Protein AF-A0A078ACM5-F1 (afdb_monomer)

Mean predicted aligned error: 8.74 Å

Organism: Stylonychia lemnae (NCBI:txid5949)

Sequence (316 aa):
MARQMLTQKYQEEIKERKQIRQKQEEGLGKVKYLTNSHFQNIIAESNKYLKIEKQTKLKLKLDKLTVLKVVNSLIDFNRKLLKSQGIEENVDDYIFLNIKMNISSDYDQETPIQLKVPFPLFELEDNKTEVLLIVKEKPEIYIQMCEELNFLAIKEIKTVIQVKKDCQNGKGNVVKKYLNQFDMILIDDRLSSASVEKDLGGQGNLIKKRNFPIPVKINGLNTLEFKKVIQEASETVGLLLTGGNDFIVKCAKSESMTKKEIVKNVMQAALRAICLIIYSQKKIKNNGIKQIQLQTTKSMPLPIQDNDDLKQQTDE

InterPro domains:
  IPR023674 Ribosomal protein uL1-like [SSF56808] (84-304)

Secondary structure (DSSP, 8-state):
-HHHHHHHHHHHHHHHHHHHHHHHHSTTTT-S-B-HHHIIIIIIT-HHHHHHHHHHHHH----HHHHHHHHHHHHHHHHHHHHHTT--S----EEEEEEEEEEEE---S-EEEEEE-SS-S--SSSS-S-EEEEESS-HHHHHHHHHHTT-TTEEEEEEHHHHHHHHHSSSS-HHHHHHHH-SEEEEETTS-HHHHHHHTTSTTSS-BTTB-PEEE--TT--HHHHHHHHHHHHTEEEEEE-SEEEEEEEEEESSSS-HHHHHHHHHHHHHHHHHHHHHT-SS-----EEEEEEE-SSSPPEEEEE-GGGGSSS--

Structure (mmCIF, N/CA/C/O backbone):
data_AF-A0A078ACM5-F1
#
_entry.id   AF-A0A078ACM5-F1
#
loop_
_atom_site.group_PDB
_atom_site.id
_atom_site.type_symbol
_atom_site.label_atom_id
_atom_site.label_alt_id
_atom_site.label_comp_id
_atom_site.label_asym_id
_atom_site.label_entity_id
_atom_site.label_seq_id
_atom_site.pdbx_PDB_ins_code
_atom_site.Cartn_x
_atom_site.Cartn_y
_atom_site.Cartn_z
_atom_site.occupancy
_atom_site.B_iso_or_equiv
_atom_site.auth_seq_id
_atom_site.auth_comp_id
_atom_site.auth_asym_id
_atom_site.auth_atom_id
_atom_site.pdbx_PDB_model_num
ATOM 1 N N . MET A 1 1 ? -5.924 -41.292 -35.223 1.00 58.38 1 MET A N 1
ATOM 2 C CA . MET A 1 1 ? -5.594 -39.864 -35.005 1.00 58.38 1 MET A CA 1
ATOM 3 C C . MET A 1 1 ? -6.369 -39.221 -33.850 1.00 58.38 1 MET A C 1
ATOM 5 O O . MET A 1 1 ? -5.719 -38.797 -32.906 1.00 58.38 1 MET A O 1
ATOM 9 N N . ALA A 1 2 ? -7.710 -39.211 -33.822 1.00 55.34 2 ALA A N 1
ATOM 10 C CA . ALA A 1 2 ? -8.480 -38.535 -32.755 1.00 55.34 2 ALA A CA 1
ATOM 11 C C . ALA A 1 2 ? -8.169 -39.002 -31.306 1.00 55.34 2 ALA A C 1
ATOM 13 O O . ALA A 1 2 ? -8.039 -38.176 -30.406 1.00 55.34 2 ALA A O 1
ATOM 14 N N . ARG A 1 3 ? -7.965 -40.311 -31.071 1.00 55.84 3 ARG A N 1
ATOM 15 C CA . ARG A 1 3 ? -7.568 -40.847 -29.745 1.00 55.84 3 ARG A CA 1
ATOM 16 C C . ARG A 1 3 ? -6.174 -40.390 -29.284 1.00 55.84 3 ARG A C 1
ATOM 18 O O . ARG A 1 3 ? -5.977 -40.160 -28.095 1.00 55.84 3 ARG A O 1
ATOM 25 N N . GLN A 1 4 ? -5.219 -40.230 -30.201 1.00 59.38 4 GLN A N 1
ATOM 26 C CA . GLN A 1 4 ? -3.871 -39.743 -29.871 1.00 59.38 4 GLN A CA 1
ATOM 27 C C . GLN A 1 4 ? -3.888 -38.254 -29.490 1.00 59.38 4 GLN A C 1
ATOM 29 O O . GLN A 1 4 ? -3.247 -37.883 -28.511 1.00 59.38 4 GLN A O 1
ATOM 34 N N . MET A 1 5 ? -4.698 -37.434 -30.170 1.00 60.34 5 MET A N 1
ATOM 35 C CA . MET A 1 5 ? -4.872 -36.010 -29.834 1.00 60.34 5 MET A CA 1
ATOM 36 C C . MET A 1 5 ? -5.554 -35.801 -28.470 1.00 60.34 5 MET A C 1
ATOM 38 O O . MET A 1 5 ? -5.131 -34.949 -27.693 1.00 60.34 5 MET A O 1
ATOM 42 N N . LEU A 1 6 ? -6.562 -36.616 -28.131 1.00 62.09 6 LEU A N 1
ATOM 43 C CA . LEU A 1 6 ? -7.212 -36.596 -26.808 1.00 62.09 6 LEU A CA 1
ATOM 44 C C . LEU A 1 6 ? -6.240 -36.950 -25.672 1.00 62.09 6 LEU A C 1
ATOM 46 O O . LEU A 1 6 ? -6.287 -36.351 -24.601 1.00 62.09 6 LEU A O 1
ATOM 50 N N . THR A 1 7 ? -5.329 -37.891 -25.927 1.00 76.00 7 THR A N 1
ATOM 51 C CA . THR A 1 7 ? -4.326 -38.325 -24.946 1.00 76.00 7 THR A CA 1
ATOM 52 C C . THR A 1 7 ? -3.253 -37.252 -24.728 1.00 76.00 7 THR A C 1
ATOM 54 O O . THR A 1 7 ? -2.852 -37.022 -23.591 1.00 76.00 7 THR A O 1
ATOM 57 N N . GLN A 1 8 ? -2.830 -36.545 -25.784 1.00 74.25 8 GLN A N 1
ATOM 58 C CA . GLN A 1 8 ? -1.880 -35.427 -25.682 1.00 74.25 8 GLN A CA 1
ATOM 59 C C . GLN A 1 8 ? -2.467 -34.238 -24.915 1.00 74.25 8 GLN A C 1
ATOM 61 O O . GLN A 1 8 ? -1.852 -33.782 -23.954 1.00 74.25 8 GLN A O 1
ATOM 66 N N . LYS A 1 9 ? -3.690 -33.810 -25.255 1.00 77.00 9 LYS A N 1
ATOM 67 C CA . LYS A 1 9 ? -4.372 -32.709 -24.557 1.00 77.00 9 LYS A CA 1
ATOM 68 C C . LYS A 1 9 ? -4.551 -33.001 -23.062 1.00 77.00 9 LYS A C 1
ATOM 70 O O . LYS A 1 9 ? -4.317 -32.138 -22.224 1.00 77.00 9 LYS A O 1
ATOM 75 N N . TYR A 1 10 ? -4.898 -34.240 -22.715 1.00 77.94 10 TYR A N 1
ATOM 76 C CA . TYR A 1 10 ? -5.036 -34.665 -21.321 1.00 77.94 10 TYR A CA 1
ATOM 77 C C . TYR A 1 10 ? -3.692 -34.693 -20.568 1.00 77.94 10 TYR A C 1
ATOM 79 O O . TYR A 1 10 ? -3.614 -34.321 -19.398 1.00 77.94 10 TYR A O 1
ATOM 87 N N . GLN A 1 11 ? -2.606 -35.101 -21.232 1.00 77.56 11 GLN A N 1
ATOM 88 C CA . GLN A 1 11 ? -1.260 -35.073 -20.650 1.00 77.56 11 GLN A CA 1
ATOM 89 C C . GLN A 1 11 ? -0.740 -33.646 -20.435 1.00 77.56 11 GLN A C 1
ATOM 91 O O . GLN A 1 11 ? -0.086 -33.390 -19.420 1.00 77.56 11 GLN A O 1
ATOM 96 N N . GLU A 1 12 ? -1.033 -32.726 -21.355 1.00 82.88 12 GLU A N 1
ATOM 97 C CA . GLU A 1 12 ? -0.741 -31.296 -21.206 1.00 82.88 12 GLU A CA 1
ATOM 98 C C . GLU A 1 12 ? -1.512 -30.701 -20.027 1.00 82.88 12 GLU A C 1
ATOM 100 O O . GLU A 1 12 ? -0.900 -30.091 -19.154 1.00 82.88 12 GLU A O 1
ATOM 105 N N . GLU A 1 13 ? -2.807 -30.997 -19.910 1.00 82.00 13 GLU A N 1
ATOM 106 C CA . GLU A 1 13 ? -3.647 -30.538 -18.800 1.00 82.00 13 GLU A CA 1
ATOM 107 C C . GLU A 1 13 ? -3.157 -31.074 -17.438 1.00 82.00 13 GLU A C 1
ATOM 109 O O . GLU A 1 13 ? -3.133 -30.355 -16.437 1.00 82.00 13 GLU A O 1
ATOM 114 N N . ILE A 1 14 ? -2.689 -32.328 -17.375 1.00 80.62 14 ILE A N 1
ATOM 115 C CA . ILE A 1 14 ? -2.075 -32.890 -16.160 1.00 80.62 14 ILE A CA 1
ATOM 116 C C . ILE A 1 14 ? -0.751 -32.193 -15.829 1.00 80.62 14 ILE A C 1
ATOM 118 O O . ILE A 1 14 ? -0.488 -31.921 -14.653 1.00 80.62 14 ILE A O 1
ATOM 122 N N . LYS A 1 15 ? 0.103 -31.926 -16.825 1.00 81.31 15 LYS A N 1
ATOM 123 C CA . LYS A 1 15 ? 1.371 -31.209 -16.614 1.00 81.31 15 LYS A CA 1
ATOM 124 C C . LYS A 1 15 ? 1.119 -29.788 -16.125 1.00 81.31 15 LYS A C 1
ATOM 126 O O . LYS A 1 15 ? 1.753 -29.375 -15.157 1.00 81.31 15 LYS A O 1
ATOM 131 N N . GLU A 1 16 ? 0.170 -29.087 -16.731 1.00 77.25 16 GLU A N 1
ATOM 132 C CA . GLU A 1 16 ? -0.234 -27.740 -16.341 1.00 77.25 16 GLU A CA 1
ATOM 133 C C . GLU A 1 16 ? -0.773 -27.727 -14.904 1.00 77.25 16 GLU A C 1
ATOM 135 O O . GLU A 1 16 ? -0.283 -26.973 -14.066 1.00 77.25 16 GLU A O 1
ATOM 140 N N . ARG A 1 17 ? -1.665 -28.662 -14.547 1.00 74.38 17 ARG A N 1
ATOM 141 C CA . ARG A 1 17 ? -2.162 -28.819 -13.167 1.00 74.38 17 ARG A CA 1
ATOM 142 C C . ARG A 1 17 ? -1.059 -29.138 -12.162 1.00 74.38 17 ARG A C 1
ATOM 144 O O . ARG A 1 17 ? -1.098 -28.634 -11.040 1.00 74.38 17 ARG A O 1
ATOM 151 N N . LYS A 1 18 ? -0.078 -29.969 -12.531 1.00 73.31 18 LYS A N 1
ATOM 152 C CA . LYS A 1 18 ? 1.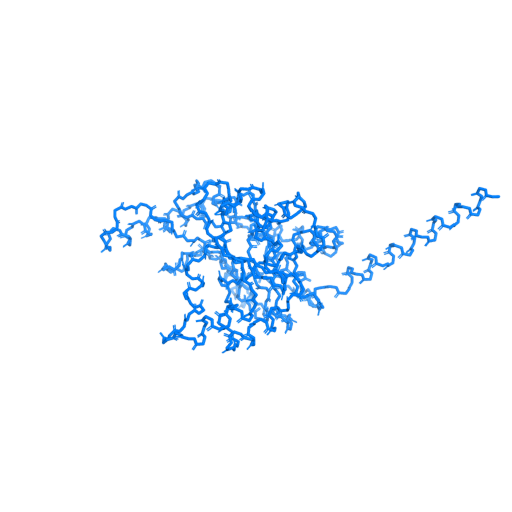082 -30.271 -11.676 1.00 73.31 18 LYS A CA 1
ATOM 153 C C . LYS A 1 18 ? 1.976 -29.048 -11.492 1.00 73.31 18 LYS A C 1
ATOM 155 O O . LYS A 1 18 ? 2.391 -28.794 -10.369 1.00 73.31 18 LYS A O 1
ATOM 160 N N . GLN A 1 19 ? 2.220 -28.267 -12.544 1.00 70.94 19 GLN A N 1
ATOM 161 C CA . GLN A 1 19 ? 2.976 -27.016 -12.449 1.00 70.94 19 GLN A CA 1
ATOM 162 C C . GLN A 1 19 ? 2.240 -25.964 -11.613 1.00 70.94 19 GLN A C 1
ATOM 164 O O . GLN A 1 19 ? 2.872 -25.290 -10.806 1.00 70.94 19 GLN A O 1
ATOM 169 N N . ILE A 1 20 ? 0.917 -25.844 -11.756 1.00 67.00 20 ILE A N 1
ATOM 170 C CA . ILE A 1 20 ? 0.089 -24.954 -10.932 1.00 67.00 20 ILE A CA 1
ATOM 171 C C . ILE A 1 20 ? 0.142 -25.392 -9.467 1.00 67.00 20 ILE A C 1
ATOM 173 O O . ILE A 1 20 ? 0.416 -24.561 -8.608 1.00 67.00 20 ILE A O 1
ATOM 177 N N . ARG A 1 21 ? -0.031 -26.689 -9.169 1.00 64.00 21 ARG A N 1
ATOM 178 C CA . ARG A 1 21 ? 0.110 -27.215 -7.800 1.00 64.00 21 ARG A CA 1
ATOM 179 C C . ARG A 1 21 ? 1.495 -26.962 -7.226 1.00 64.00 21 ARG A C 1
ATOM 181 O O . ARG A 1 21 ? 1.590 -26.486 -6.107 1.00 64.00 21 ARG A O 1
ATOM 188 N N . GLN A 1 22 ? 2.550 -27.213 -7.995 1.00 62.28 22 GLN A N 1
ATOM 189 C CA . GLN A 1 22 ? 3.919 -26.976 -7.549 1.00 62.28 22 GLN A CA 1
ATOM 190 C C . GLN A 1 22 ? 4.162 -25.486 -7.265 1.00 62.28 22 GLN A C 1
ATOM 192 O O . GLN A 1 22 ? 4.702 -25.153 -6.219 1.00 62.28 22 GLN A O 1
ATOM 197 N N . LYS A 1 23 ? 3.678 -24.577 -8.123 1.00 64.12 23 LYS A N 1
ATOM 198 C CA . LYS A 1 23 ? 3.729 -23.122 -7.885 1.00 64.12 23 LYS A CA 1
ATOM 199 C C . LYS A 1 23 ? 2.894 -22.686 -6.674 1.00 64.12 23 LYS A C 1
ATOM 201 O O . LYS A 1 23 ? 3.294 -21.780 -5.952 1.00 64.12 23 LYS A O 1
ATOM 206 N N . GLN A 1 24 ? 1.748 -23.325 -6.436 1.00 62.03 24 GLN A N 1
ATOM 207 C CA . GLN A 1 24 ? 0.905 -23.088 -5.257 1.00 62.03 24 GLN A CA 1
ATOM 208 C C . GLN A 1 24 ? 1.564 -23.606 -3.965 1.00 62.03 24 GLN A C 1
ATOM 210 O O . GLN A 1 24 ? 1.430 -22.979 -2.914 1.00 62.03 24 GLN A O 1
ATOM 215 N N . GLU A 1 25 ? 2.286 -24.726 -4.040 1.00 56.12 25 GLU A N 1
ATOM 216 C CA . GLU A 1 25 ? 2.981 -25.378 -2.922 1.00 56.12 25 GLU A CA 1
ATOM 217 C C . GLU A 1 25 ? 4.327 -24.721 -2.583 1.00 56.12 25 GLU A C 1
ATOM 219 O O . GLU A 1 25 ? 4.696 -24.685 -1.410 1.00 56.12 25 GLU A O 1
ATOM 224 N N . GLU A 1 26 ? 5.025 -24.126 -3.559 1.00 57.75 26 GLU A N 1
ATOM 225 C CA . GLU A 1 26 ? 6.244 -23.331 -3.322 1.00 57.75 26 GLU A CA 1
ATOM 226 C C . GLU A 1 26 ? 5.986 -22.071 -2.469 1.00 57.75 26 GLU A C 1
ATOM 228 O O . GLU A 1 26 ? 6.923 -21.491 -1.911 1.00 57.75 26 GLU A O 1
ATOM 233 N N . GLY A 1 27 ? 4.717 -21.689 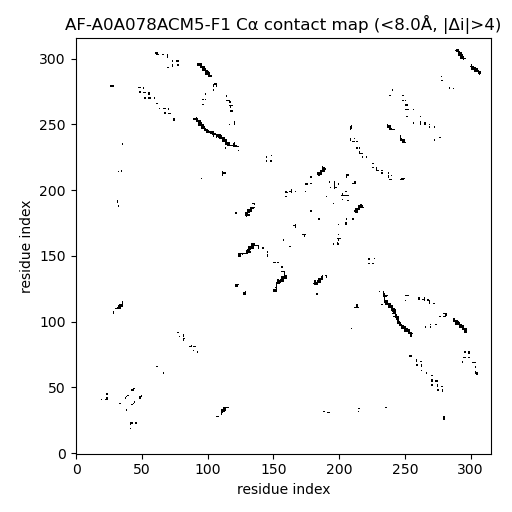-2.285 1.00 59.62 27 GLY A N 1
ATOM 234 C CA . GLY A 1 27 ? 4.306 -20.606 -1.399 1.00 59.62 27 GLY A CA 1
ATOM 235 C C . GLY A 1 27 ? 4.932 -19.256 -1.766 1.00 59.62 27 GLY A C 1
ATOM 236 O O . GLY A 1 27 ? 5.427 -19.038 -2.866 1.00 59.62 27 GLY A O 1
ATOM 237 N N . LEU A 1 28 ? 4.917 -18.317 -0.819 1.00 66.44 28 LEU A N 1
ATOM 238 C CA . LEU A 1 28 ? 5.574 -17.014 -0.986 1.00 66.44 28 LEU A CA 1
ATOM 239 C C . LEU A 1 28 ? 7.103 -17.082 -0.816 1.00 66.44 28 LEU A C 1
ATOM 241 O O . LEU A 1 28 ? 7.786 -16.113 -1.115 1.00 66.44 28 LEU A O 1
ATOM 245 N N . GLY A 1 29 ? 7.668 -18.216 -0.386 1.00 62.44 29 GLY A N 1
ATOM 246 C CA . GLY A 1 29 ? 9.040 -18.305 0.139 1.00 62.44 29 GLY A CA 1
ATOM 247 C C . GLY A 1 29 ? 10.183 -17.981 -0.834 1.00 62.44 29 GLY A C 1
ATOM 248 O O . GLY A 1 29 ? 11.328 -17.889 -0.400 1.00 62.44 29 GLY A O 1
ATOM 249 N N . LYS A 1 30 ? 9.905 -17.812 -2.133 1.00 66.81 30 LYS A N 1
ATOM 250 C CA . LYS A 1 30 ? 10.884 -17.385 -3.156 1.00 66.81 30 LYS A CA 1
ATOM 251 C C . LYS A 1 30 ? 10.440 -16.146 -3.942 1.00 66.81 30 LYS A C 1
ATOM 253 O O . LYS A 1 30 ? 11.087 -15.762 -4.918 1.00 66.81 30 LYS A O 1
ATOM 258 N N . VAL A 1 31 ? 9.314 -15.547 -3.569 1.00 73.25 31 VAL A N 1
ATOM 259 C CA . VAL A 1 31 ? 8.698 -14.460 -4.325 1.00 73.25 31 VAL A CA 1
ATOM 260 C C . VAL A 1 31 ? 9.338 -13.136 -3.903 1.00 73.25 31 VAL A C 1
ATOM 262 O O . VAL A 1 31 ? 9.185 -12.695 -2.770 1.00 73.25 31 VAL A O 1
ATOM 265 N N . LYS A 1 32 ? 10.047 -12.479 -4.832 1.00 75.06 32 LYS A N 1
ATOM 266 C CA . LYS A 1 32 ? 10.665 -11.160 -4.587 1.00 75.06 32 LYS A CA 1
ATOM 267 C C . LYS A 1 32 ? 9.621 -10.073 -4.310 1.00 75.06 32 LYS A C 1
ATOM 269 O O . LYS A 1 32 ? 9.867 -9.169 -3.522 1.00 75.06 32 LYS A O 1
ATOM 274 N N . TYR A 1 33 ? 8.468 -10.173 -4.966 1.00 79.31 33 TYR A N 1
ATOM 275 C CA . TYR A 1 33 ? 7.318 -9.287 -4.821 1.00 79.31 33 TYR A CA 1
ATOM 276 C C . TYR A 1 33 ? 6.044 -9.988 -5.284 1.00 79.31 33 TYR A C 1
ATOM 278 O O . TYR A 1 33 ? 6.071 -10.800 -6.212 1.00 79.31 33 TYR A O 1
ATOM 286 N N . LEU A 1 34 ? 4.911 -9.622 -4.689 1.00 82.88 34 LEU A N 1
ATOM 287 C CA . LEU A 1 34 ? 3.604 -10.117 -5.107 1.00 82.88 34 LEU A CA 1
ATOM 288 C C . LEU A 1 34 ? 2.775 -8.975 -5.704 1.00 82.88 34 LEU A C 1
ATOM 290 O O . LEU A 1 34 ? 2.217 -8.156 -4.973 1.00 82.88 34 LEU A O 1
ATOM 294 N N . THR A 1 35 ? 2.683 -8.929 -7.034 1.00 83.56 35 THR A N 1
ATOM 295 C CA . THR A 1 35 ? 1.748 -8.031 -7.726 1.00 83.56 35 THR A CA 1
ATOM 296 C C . THR A 1 35 ? 0.312 -8.529 -7.568 1.00 83.56 35 THR A C 1
ATOM 298 O O . THR A 1 35 ? 0.077 -9.717 -7.320 1.00 83.56 35 THR A O 1
ATOM 301 N N . ASN A 1 36 ? -0.674 -7.650 -7.767 1.00 82.56 36 ASN A N 1
ATOM 302 C CA . ASN A 1 36 ? -2.078 -8.061 -7.725 1.00 82.56 36 ASN A CA 1
ATOM 303 C C . ASN A 1 36 ? -2.389 -9.131 -8.792 1.00 82.56 36 ASN A C 1
ATOM 305 O O . ASN A 1 36 ? -3.074 -10.105 -8.496 1.00 82.56 36 ASN A O 1
ATOM 309 N N . SER A 1 37 ? -1.833 -9.011 -10.001 1.00 80.00 37 SER A N 1
ATOM 310 C CA . SER A 1 37 ? -1.991 -10.018 -11.061 1.00 80.00 37 SER A CA 1
ATOM 311 C C . SER A 1 37 ? -1.408 -11.382 -10.673 1.00 80.00 37 SER A C 1
ATOM 313 O O . SER A 1 37 ? -2.058 -12.409 -10.860 1.00 80.00 37 SER A O 1
ATOM 315 N N . HIS A 1 38 ? -0.222 -11.409 -10.057 1.00 81.44 38 HIS A N 1
ATOM 316 C CA . HIS A 1 38 ? 0.382 -12.635 -9.534 1.00 81.44 38 HIS A CA 1
ATOM 317 C C . HIS A 1 38 ? -0.499 -13.248 -8.432 1.00 81.44 38 HIS A C 1
ATOM 319 O O . HIS A 1 38 ? -0.789 -14.444 -8.464 1.00 81.44 38 HIS A O 1
ATOM 325 N N . PHE A 1 39 ? -0.992 -12.430 -7.497 1.00 84.62 39 PHE A N 1
ATOM 326 C CA . PHE A 1 39 ? -1.904 -12.887 -6.452 1.00 84.62 39 PHE A CA 1
ATOM 327 C C . PHE A 1 39 ? -3.152 -13.574 -7.027 1.00 84.62 39 PHE A C 1
ATOM 329 O O . PHE A 1 39 ? -3.459 -14.689 -6.602 1.00 84.62 39 PHE A O 1
ATOM 336 N N . GLN A 1 40 ? -3.835 -12.957 -7.999 1.00 83.69 40 GLN A N 1
ATOM 337 C CA . GLN A 1 40 ? -5.038 -13.541 -8.608 1.00 83.69 40 GLN A CA 1
ATOM 338 C C . GLN A 1 40 ? -4.738 -14.889 -9.275 1.00 83.69 40 GLN A C 1
ATOM 340 O O . GLN A 1 40 ? -5.442 -15.863 -9.034 1.00 83.69 40 GLN A O 1
ATOM 345 N N . ASN A 1 41 ? -3.650 -14.966 -10.043 1.00 80.81 41 ASN A N 1
ATOM 346 C CA . ASN A 1 41 ? -3.347 -16.142 -10.858 1.00 80.81 41 ASN A CA 1
ATOM 347 C C . ASN A 1 41 ? -2.828 -17.344 -10.057 1.00 80.81 41 ASN A C 1
ATOM 349 O O . ASN A 1 41 ? -2.935 -18.477 -10.518 1.00 80.81 41 ASN A O 1
ATOM 353 N N . ILE A 1 42 ? -2.189 -17.116 -8.904 1.00 79.56 42 ILE A N 1
ATOM 354 C CA . ILE A 1 42 ? -1.470 -18.183 -8.184 1.00 79.56 42 ILE A CA 1
ATOM 355 C C . ILE A 1 42 ? -2.040 -18.423 -6.786 1.00 79.56 42 ILE A C 1
ATOM 357 O O . ILE A 1 42 ? -2.137 -19.573 -6.358 1.00 79.56 42 ILE A O 1
ATOM 361 N N . ILE A 1 43 ? -2.430 -17.371 -6.065 1.00 84.38 43 ILE A N 1
ATOM 362 C CA . ILE A 1 43 ? -2.782 -17.478 -4.643 1.00 84.38 43 ILE A CA 1
ATOM 363 C C . ILE A 1 43 ? -4.294 -17.503 -4.435 1.00 84.38 43 ILE A C 1
ATOM 365 O O . ILE A 1 43 ? -4.766 -18.339 -3.661 1.00 84.38 43 ILE A O 1
ATOM 369 N N . ALA A 1 44 ? -5.043 -16.624 -5.108 1.00 83.50 44 ALA A N 1
ATOM 370 C CA . ALA A 1 44 ? -6.468 -16.405 -4.852 1.00 83.50 44 ALA A CA 1
ATOM 371 C C . ALA A 1 44 ? -7.311 -17.683 -4.999 1.00 83.50 44 ALA A C 1
ATOM 373 O O . ALA A 1 44 ? -8.194 -17.936 -4.182 1.00 83.50 44 ALA A O 1
ATOM 374 N N . GLU A 1 45 ? -6.986 -18.523 -5.982 1.00 84.31 45 GLU A N 1
ATOM 375 C CA . GLU A 1 45 ? -7.689 -19.786 -6.250 1.00 84.31 45 GLU A CA 1
ATOM 376 C C . GLU A 1 45 ? -7.128 -20.986 -5.470 1.00 84.31 45 GLU A C 1
ATOM 378 O O . GLU A 1 45 ? -7.647 -22.100 -5.554 1.00 84.31 45 GLU A O 1
ATOM 383 N N . SER A 1 46 ? -6.058 -20.799 -4.693 1.00 85.12 46 SER A N 1
ATOM 384 C CA . SER A 1 46 ? -5.458 -21.906 -3.953 1.00 85.12 46 SER A CA 1
ATOM 385 C C . SER A 1 46 ? -6.381 -22.379 -2.821 1.00 85.12 46 SER A C 1
ATOM 387 O O . SER A 1 46 ? -6.902 -21.594 -2.024 1.00 85.12 46 SER A O 1
ATOM 389 N N . ASN A 1 47 ? -6.515 -23.700 -2.667 1.00 85.62 47 ASN A N 1
ATOM 390 C CA . ASN A 1 47 ? -7.305 -24.295 -1.581 1.00 85.62 47 ASN A CA 1
ATOM 391 C C . ASN A 1 47 ? -6.850 -23.826 -0.189 1.00 85.62 47 ASN A C 1
ATOM 393 O O . ASN A 1 47 ? -7.670 -23.702 0.723 1.00 85.62 47 ASN A O 1
ATOM 397 N N . LYS A 1 48 ? -5.543 -23.579 -0.011 1.00 85.69 48 LYS A N 1
ATOM 398 C CA . LYS A 1 48 ? -4.984 -23.045 1.238 1.00 85.69 48 LYS A CA 1
ATOM 399 C C . LYS A 1 48 ? -5.525 -21.637 1.500 1.00 85.69 48 LYS A C 1
ATOM 401 O O . LYS A 1 48 ? -6.041 -21.396 2.590 1.00 85.69 48 LYS A O 1
ATOM 406 N N . TYR A 1 49 ? -5.453 -20.739 0.515 1.00 88.62 49 TYR A N 1
ATOM 407 C CA . TYR A 1 49 ? -5.931 -19.365 0.664 1.00 88.62 49 TYR A CA 1
ATOM 408 C C . TYR A 1 49 ? -7.441 -19.303 0.894 1.00 88.62 49 TYR A C 1
ATOM 410 O O . TYR A 1 49 ? -7.871 -18.646 1.833 1.00 88.62 49 TYR A O 1
ATOM 418 N N . LEU A 1 50 ? -8.242 -20.056 0.134 1.00 89.81 50 LEU A N 1
ATOM 419 C CA . LEU A 1 50 ? -9.702 -20.082 0.296 1.00 89.81 50 LEU A CA 1
ATOM 420 C C . LEU A 1 50 ? -10.133 -20.562 1.692 1.00 89.81 50 LEU A C 1
ATOM 422 O O . LEU A 1 50 ? -11.055 -20.007 2.296 1.00 89.81 50 LEU A O 1
ATOM 426 N N . LYS A 1 51 ? -9.445 -21.571 2.249 1.00 89.38 51 LYS A N 1
ATOM 427 C CA . LYS A 1 51 ? -9.676 -22.026 3.631 1.00 89.38 51 LYS A CA 1
ATOM 428 C C . LYS A 1 51 ? -9.342 -20.935 4.644 1.00 89.38 51 LYS A C 1
ATOM 430 O O . LYS A 1 51 ? -10.137 -20.702 5.554 1.00 89.38 51 LYS A O 1
ATOM 435 N N . ILE A 1 52 ? -8.197 -20.270 4.475 1.00 89.81 52 ILE A N 1
ATOM 436 C CA . ILE A 1 52 ? -7.779 -19.153 5.329 1.00 89.81 52 ILE A CA 1
ATOM 437 C C . ILE A 1 52 ? -8.797 -18.022 5.236 1.00 89.81 52 ILE A C 1
ATOM 439 O O . ILE A 1 52 ? -9.283 -17.570 6.261 1.00 89.81 52 ILE A O 1
ATOM 443 N N . GLU A 1 53 ? -9.189 -17.608 4.034 1.00 90.88 53 GLU A N 1
ATOM 444 C CA . GLU A 1 53 ? -10.136 -16.516 3.827 1.00 90.88 53 GLU A CA 1
ATOM 445 C C . GLU A 1 53 ? -11.483 -16.797 4.497 1.00 90.88 53 GLU A C 1
ATOM 447 O O . GLU A 1 53 ? -12.008 -15.942 5.212 1.00 90.88 53 GLU A O 1
ATOM 452 N N . LYS A 1 54 ? -12.017 -18.014 4.339 1.00 90.50 54 LYS A N 1
ATOM 453 C CA . LYS A 1 54 ? -13.253 -18.431 5.010 1.00 90.50 54 LYS A CA 1
ATOM 454 C C . LYS A 1 54 ? -13.119 -18.364 6.534 1.00 90.50 54 LYS A C 1
ATOM 456 O O . LYS A 1 54 ? -14.010 -17.843 7.198 1.00 90.50 54 LYS A O 1
ATOM 461 N N . GLN A 1 55 ? -12.019 -18.866 7.095 1.00 88.31 55 GLN A N 1
ATOM 462 C CA . GLN A 1 55 ? -11.783 -18.832 8.543 1.00 88.31 55 GLN A CA 1
ATOM 463 C C . GLN A 1 55 ? -11.576 -17.406 9.064 1.00 88.31 55 GLN A C 1
ATOM 465 O O . GL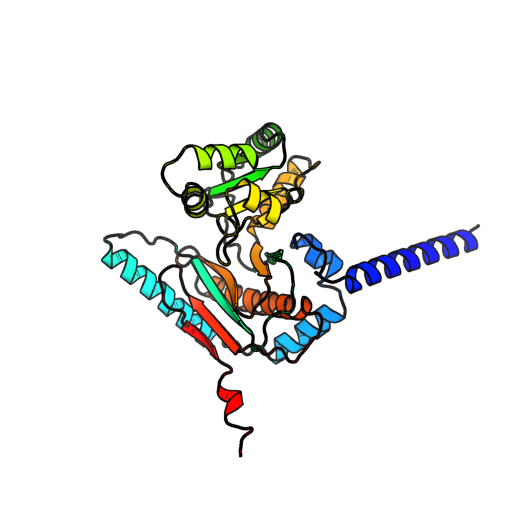N A 1 55 ? -12.125 -17.051 10.106 1.00 88.31 55 GLN A O 1
ATOM 470 N N . THR A 1 56 ? -10.832 -16.575 8.334 1.00 89.56 56 THR A N 1
ATOM 471 C CA . THR A 1 56 ? -10.596 -15.173 8.680 1.00 89.56 56 THR A CA 1
ATOM 472 C C . THR A 1 56 ? -11.902 -14.393 8.656 1.00 89.56 56 THR A C 1
ATOM 474 O O . THR A 1 56 ? -12.170 -13.688 9.617 1.00 89.56 56 THR A O 1
ATOM 477 N N . LYS A 1 57 ? -12.769 -14.570 7.649 1.00 89.25 57 LYS A N 1
ATOM 478 C CA . LYS A 1 57 ? -14.098 -13.925 7.609 1.00 89.25 57 LYS A CA 1
ATOM 479 C C . LYS A 1 57 ? -14.968 -14.265 8.823 1.00 89.25 57 LYS A C 1
ATOM 481 O O . LYS A 1 57 ? -15.738 -13.422 9.262 1.00 89.25 57 LYS A O 1
ATOM 486 N N . LEU A 1 58 ? -14.847 -15.478 9.367 1.00 86.00 58 LEU A N 1
ATOM 487 C CA . LEU A 1 58 ? -15.595 -15.901 10.557 1.00 86.00 58 LEU A CA 1
ATOM 488 C C . LEU A 1 58 ? -15.014 -15.330 11.862 1.00 86.00 58 LEU A C 1
ATOM 490 O O . LEU A 1 58 ? -15.762 -15.060 12.800 1.00 86.00 58 LEU A O 1
ATOM 494 N N . LYS A 1 59 ? -13.687 -15.169 11.940 1.00 84.94 59 LYS A N 1
ATOM 495 C CA . LYS A 1 59 ? -12.981 -14.713 13.152 1.00 84.94 59 LYS A CA 1
ATOM 496 C C . LYS A 1 59 ? -12.789 -13.195 13.219 1.00 84.94 59 LYS A C 1
ATOM 498 O O . LYS A 1 59 ? -12.720 -12.640 14.312 1.00 84.94 59 LYS A O 1
ATOM 503 N N . LEU A 1 60 ? -12.678 -12.526 12.074 1.00 87.38 60 LEU A N 1
ATOM 504 C CA . LEU A 1 60 ? -12.481 -11.084 11.965 1.00 87.38 60 LEU A CA 1
ATOM 505 C C . LEU A 1 60 ? -13.812 -10.369 12.209 1.00 87.38 60 LEU A C 1
ATOM 507 O O . LEU A 1 60 ? -14.635 -10.230 11.306 1.00 87.38 60 LEU A O 1
ATOM 511 N N . LYS A 1 61 ? -14.018 -9.913 13.444 1.00 83.56 61 LYS A N 1
ATOM 512 C CA . LYS A 1 61 ? -15.225 -9.201 13.874 1.00 83.56 61 LYS A CA 1
ATOM 513 C C . LYS A 1 61 ? -14.973 -7.696 13.914 1.00 83.56 61 LYS A C 1
ATOM 515 O O . LYS A 1 61 ? -14.961 -7.091 14.979 1.00 83.56 61 LYS A O 1
ATOM 520 N N . LEU A 1 62 ? -14.759 -7.095 12.747 1.00 90.00 62 LEU A N 1
ATOM 521 C CA . LEU A 1 62 ? -14.665 -5.640 12.644 1.00 90.00 62 LEU A CA 1
ATOM 522 C C . LEU A 1 62 ? -16.066 -5.027 12.565 1.00 90.00 62 LEU A C 1
ATOM 524 O O . LEU A 1 62 ? -16.794 -5.232 11.592 1.00 90.00 62 LEU A O 1
ATOM 528 N N . ASP A 1 63 ? -16.438 -4.260 13.587 1.00 93.62 63 ASP A N 1
ATOM 529 C CA . ASP A 1 63 ? -17.685 -3.502 13.590 1.00 93.62 63 ASP A CA 1
ATOM 530 C C . ASP A 1 63 ? -17.536 -2.201 12.783 1.00 93.62 63 ASP A C 1
ATOM 532 O O . ASP A 1 63 ? -16.692 -1.348 13.069 1.00 93.62 63 ASP A O 1
ATOM 536 N N . LYS A 1 64 ? -18.396 -2.025 11.773 1.00 95.81 64 LYS A N 1
ATOM 537 C CA . LYS A 1 64 ? -18.359 -0.860 10.876 1.00 95.81 64 LYS A CA 1
ATOM 538 C C . LYS A 1 64 ? -18.563 0.455 11.625 1.00 95.81 64 LYS A C 1
ATOM 540 O O . LYS A 1 64 ? -17.969 1.457 11.231 1.00 95.81 64 LYS A O 1
ATOM 545 N N . LEU A 1 65 ? -19.398 0.470 12.669 1.00 96.56 65 LEU A N 1
ATOM 546 C CA . LEU A 1 65 ? -19.662 1.683 13.447 1.00 96.56 65 LEU A CA 1
ATOM 547 C C . LEU A 1 65 ? -18.441 2.079 14.275 1.00 96.56 65 LEU A C 1
ATOM 549 O O . LEU A 1 65 ? -18.096 3.257 14.329 1.00 96.56 65 LEU A O 1
ATOM 553 N N . THR A 1 66 ? -17.753 1.105 14.861 1.00 96.56 66 THR A N 1
ATOM 554 C CA . THR A 1 66 ? -16.499 1.307 15.592 1.00 96.56 66 THR A CA 1
ATOM 555 C C . THR A 1 66 ? -15.404 1.834 14.669 1.00 96.56 66 THR A C 1
ATOM 557 O O . THR A 1 66 ? -14.789 2.854 14.976 1.00 96.56 66 THR A O 1
ATOM 560 N N . VAL A 1 67 ? -15.228 1.229 13.487 1.00 97.62 67 VAL A N 1
ATOM 561 C CA . VAL A 1 67 ? -14.278 1.734 12.480 1.00 97.62 67 VAL A CA 1
ATOM 562 C C . VAL A 1 67 ? -14.626 3.170 12.085 1.00 97.62 67 VAL A C 1
ATOM 564 O O . VAL A 1 67 ? -13.746 4.025 12.063 1.00 97.62 67 VAL A O 1
ATOM 567 N N . LEU A 1 68 ? -15.903 3.467 11.823 1.00 98.06 68 LEU A N 1
ATOM 568 C CA . LEU A 1 68 ? -16.350 4.814 11.465 1.00 98.06 68 LEU A CA 1
ATOM 569 C C . LEU A 1 68 ? -16.076 5.837 12.577 1.00 98.06 68 LEU A C 1
ATOM 571 O O . LEU A 1 68 ? -15.633 6.947 12.283 1.00 98.06 68 LEU A O 1
ATOM 575 N N . LYS A 1 69 ? -16.320 5.478 13.843 1.00 97.94 69 LYS A N 1
ATOM 576 C CA . LYS A 1 69 ? -16.017 6.332 15.002 1.00 97.94 69 LYS A CA 1
ATOM 577 C C . LYS A 1 69 ? -14.530 6.665 15.061 1.00 97.94 69 LYS A C 1
ATOM 579 O O . LYS A 1 69 ? -14.187 7.839 15.144 1.00 97.94 69 LYS A O 1
ATOM 584 N N . VAL A 1 70 ? -13.667 5.657 14.939 1.00 97.81 70 VAL A N 1
ATOM 585 C CA . VAL A 1 70 ? -12.213 5.860 14.945 1.00 97.81 70 VAL A CA 1
ATOM 586 C C . VAL A 1 70 ? -11.766 6.713 13.757 1.00 97.81 70 VAL A C 1
ATOM 588 O O . VAL A 1 70 ? -11.011 7.660 13.946 1.00 97.81 70 VAL A O 1
ATOM 591 N N . VAL A 1 71 ? -12.279 6.451 12.549 1.00 97.69 71 VAL A N 1
ATOM 592 C CA . VAL A 1 71 ? -11.994 7.270 11.357 1.00 97.69 71 VAL A CA 1
ATOM 593 C C . VAL A 1 71 ? -12.381 8.735 11.582 1.00 97.69 71 VAL A C 1
ATOM 595 O O . VAL A 1 71 ? -11.583 9.618 11.281 1.00 97.69 71 VAL A O 1
ATOM 598 N N . ASN A 1 72 ? -13.557 9.008 12.158 1.00 97.00 72 ASN A N 1
ATOM 599 C CA . ASN A 1 72 ? -13.965 10.374 12.497 1.00 97.00 72 ASN A CA 1
ATOM 600 C C . ASN A 1 72 ? -12.985 11.030 13.471 1.00 97.00 72 ASN A C 1
ATOM 602 O O . ASN A 1 72 ? -12.536 12.143 13.217 1.00 97.00 72 ASN A O 1
ATOM 606 N N . SER A 1 73 ? -12.608 10.330 14.543 1.00 97.12 73 SER A N 1
ATOM 607 C CA . SER A 1 73 ? -11.657 10.850 15.527 1.00 97.12 73 SER A CA 1
ATOM 608 C C . SER A 1 73 ? -10.292 11.170 14.915 1.00 97.12 73 SER A C 1
ATOM 610 O O . SER A 1 73 ? -9.696 12.183 15.273 1.00 97.12 73 SER A O 1
ATOM 612 N N . LEU A 1 74 ? -9.807 10.347 13.981 1.00 96.62 74 LEU A N 1
ATOM 613 C CA . LEU A 1 74 ? -8.543 10.589 13.280 1.00 96.62 74 LEU A CA 1
ATOM 614 C C . LEU A 1 74 ? -8.615 11.809 12.352 1.00 96.62 74 LEU A C 1
ATOM 616 O O . LEU A 1 74 ? -7.696 12.627 12.359 1.00 96.62 74 LEU A O 1
ATOM 620 N N . ILE A 1 75 ? -9.705 11.958 11.594 1.00 94.94 75 ILE A N 1
ATOM 621 C CA . ILE A 1 75 ? -9.928 13.124 10.724 1.00 94.94 75 ILE A CA 1
ATOM 622 C C . ILE A 1 75 ? -10.025 14.401 11.567 1.00 94.94 75 ILE A C 1
ATOM 624 O O . ILE A 1 75 ? -9.338 15.384 11.294 1.00 94.94 75 ILE A O 1
ATOM 628 N N . ASP A 1 76 ? -10.815 14.378 12.642 1.00 94.38 76 ASP A N 1
ATOM 629 C CA . ASP A 1 76 ? -10.977 15.526 13.535 1.00 94.38 76 ASP A CA 1
ATOM 630 C C . ASP A 1 76 ? -9.658 15.900 14.228 1.00 94.38 76 ASP A C 1
ATOM 632 O O . ASP A 1 76 ? -9.355 17.085 14.384 1.00 94.38 76 ASP A O 1
ATOM 636 N N . PHE A 1 77 ? -8.852 14.907 14.620 1.00 94.38 77 PHE A N 1
ATOM 637 C CA . PHE A 1 77 ? -7.505 15.130 15.143 1.00 94.38 77 PHE A CA 1
ATOM 638 C C . PHE A 1 77 ? -6.609 15.813 14.106 1.00 94.38 77 PHE A C 1
ATOM 640 O O . PHE A 1 77 ? -5.982 16.821 14.432 1.00 94.38 77 PHE A O 1
ATOM 647 N N . ASN A 1 78 ? -6.575 15.313 12.865 1.00 91.62 78 ASN A N 1
ATOM 648 C CA . ASN A 1 78 ? -5.742 15.891 11.812 1.00 91.62 78 ASN A CA 1
ATOM 649 C C . ASN A 1 78 ? -6.139 17.346 11.523 1.00 91.62 78 ASN A C 1
ATOM 651 O O . ASN A 1 78 ? -5.290 18.234 11.529 1.00 91.62 78 ASN A O 1
ATOM 655 N N . ARG A 1 79 ? -7.443 17.625 11.403 1.00 92.06 79 ARG A N 1
ATOM 656 C CA . ARG A 1 79 ? -7.967 18.989 11.222 1.00 92.06 79 ARG A CA 1
ATOM 657 C C . ARG A 1 79 ? -7.578 19.923 12.364 1.00 92.06 79 ARG A C 1
ATOM 659 O O . ARG A 1 79 ? -7.198 21.065 12.123 1.00 92.06 79 ARG A O 1
ATOM 666 N N . LYS A 1 80 ? -7.655 19.463 13.618 1.00 92.38 80 LYS A N 1
ATOM 667 C CA . LYS A 1 80 ? -7.222 20.253 14.786 1.00 92.38 80 LYS A CA 1
ATOM 668 C C . LYS A 1 80 ? -5.717 20.517 14.766 1.00 92.38 80 LYS A C 1
ATOM 670 O O . LYS A 1 80 ? -5.297 21.633 15.065 1.00 92.38 80 LYS A O 1
ATOM 675 N N . LEU A 1 81 ? -4.922 19.517 14.396 1.00 91.06 81 LEU A N 1
ATOM 676 C CA . LEU A 1 81 ? -3.472 19.637 14.299 1.00 91.06 81 LEU A CA 1
ATOM 677 C C . LEU A 1 81 ? -3.060 20.648 13.220 1.00 91.06 81 LEU A C 1
ATOM 679 O O . LEU A 1 81 ? -2.233 21.514 13.498 1.00 91.06 81 LEU A O 1
ATOM 683 N N . LEU A 1 82 ? -3.667 20.585 12.033 1.00 89.31 82 LEU A N 1
ATOM 684 C CA . LEU A 1 82 ? -3.419 21.533 10.941 1.00 89.31 82 LEU A CA 1
ATOM 685 C C . LEU A 1 82 ? -3.802 22.965 11.338 1.00 89.31 82 LEU A C 1
ATOM 687 O O . LEU A 1 82 ? -2.981 23.872 11.211 1.00 89.31 82 LEU A O 1
ATOM 691 N N . LYS A 1 83 ? -4.978 23.150 11.955 1.00 90.38 83 LYS A N 1
ATOM 692 C CA . LYS A 1 83 ? -5.400 24.455 12.492 1.00 90.38 83 LYS A CA 1
ATOM 693 C C . LYS A 1 83 ? -4.419 25.012 13.523 1.00 90.38 83 LYS A C 1
ATOM 695 O O . LYS A 1 83 ? -4.100 26.193 13.481 1.00 90.38 83 LYS A O 1
ATOM 700 N N . SER A 1 84 ? -3.896 24.172 14.421 1.00 91.38 84 SER A N 1
ATOM 701 C CA . SER A 1 84 ? -2.887 24.602 15.404 1.00 91.38 84 SER A CA 1
ATOM 702 C C . SER A 1 84 ? -1.550 25.012 14.771 1.00 91.38 84 SER A C 1
ATOM 704 O O . SER A 1 84 ? -0.770 25.723 15.396 1.00 91.38 84 SER A O 1
ATOM 706 N N . GLN A 1 85 ? -1.293 24.578 13.533 1.00 90.06 85 GLN A N 1
ATOM 707 C CA . GLN A 1 85 ? -0.106 24.918 12.745 1.00 90.06 85 GLN A CA 1
ATOM 708 C C . GLN A 1 85 ? -0.351 26.099 11.792 1.00 90.06 85 GLN A C 1
ATOM 710 O O . GLN A 1 85 ? 0.530 26.419 11.000 1.00 90.06 85 GLN A O 1
ATOM 715 N N . GLY A 1 86 ? -1.523 26.746 11.856 1.00 87.00 86 GLY A N 1
ATOM 716 C CA . GLY A 1 86 ? -1.884 27.848 10.959 1.00 87.00 86 GLY A CA 1
ATOM 717 C C . GLY A 1 86 ? -2.164 27.408 9.519 1.00 87.00 86 GLY A C 1
ATOM 718 O O . GLY A 1 86 ? -2.155 28.238 8.619 1.00 87.00 86 GLY A O 1
ATOM 719 N N . ILE A 1 87 ? -2.389 26.111 9.288 1.00 86.31 87 ILE A N 1
ATOM 720 C CA . ILE A 1 87 ? -2.751 25.574 7.975 1.00 86.31 87 ILE A CA 1
ATOM 721 C C . ILE A 1 87 ? -4.279 25.574 7.895 1.00 86.31 87 ILE A C 1
ATOM 723 O O . ILE A 1 87 ? -4.943 24.788 8.574 1.00 86.31 87 ILE A O 1
ATOM 727 N N . GLU A 1 88 ? -4.832 26.495 7.103 1.00 71.81 88 GLU A N 1
ATOM 728 C CA . GLU A 1 88 ? -6.284 26.641 6.920 1.00 71.81 88 GLU A CA 1
ATOM 729 C C . GLU A 1 88 ? -6.862 25.645 5.907 1.00 71.81 88 GLU A C 1
ATOM 731 O O . GLU A 1 88 ? -8.047 25.315 5.963 1.00 71.81 88 GLU A O 1
ATOM 736 N N . GLU A 1 89 ? -6.024 25.133 5.005 1.00 74.12 89 GLU A N 1
ATOM 737 C CA . GLU A 1 89 ? -6.429 24.170 3.988 1.00 74.12 89 GLU A CA 1
ATOM 738 C C . GLU A 1 89 ? -6.633 22.766 4.575 1.00 74.12 89 GLU A C 1
ATOM 740 O O . GLU A 1 89 ? -5.894 22.304 5.451 1.00 74.12 89 GLU A O 1
ATOM 745 N N . ASN A 1 90 ? -7.631 22.052 4.047 1.00 75.94 90 ASN A N 1
ATOM 746 C CA . ASN A 1 90 ? -7.835 20.634 4.335 1.00 75.94 90 ASN A CA 1
ATOM 747 C C . ASN A 1 90 ? -6.758 19.817 3.609 1.00 75.94 90 ASN A C 1
ATOM 749 O O . ASN A 1 90 ? -6.971 19.330 2.501 1.00 75.94 90 ASN A O 1
ATOM 753 N N . VAL A 1 91 ? -5.590 19.696 4.235 1.00 83.50 91 VAL A N 1
ATOM 754 C CA . VAL A 1 91 ? -4.482 18.886 3.725 1.00 83.50 91 VAL A CA 1
ATOM 755 C C . VAL A 1 91 ? -4.711 17.418 4.081 1.00 83.50 91 VAL A C 1
ATOM 757 O O . VAL A 1 91 ? -4.969 17.071 5.238 1.00 83.50 91 VAL A O 1
ATOM 760 N N . ASP A 1 92 ? -4.582 16.545 3.085 1.00 85.88 92 ASP A N 1
ATOM 761 C CA . ASP A 1 92 ? -4.651 15.103 3.292 1.00 85.88 92 ASP A CA 1
ATOM 762 C C . ASP A 1 92 ? -3.509 14.587 4.177 1.00 85.88 92 ASP A C 1
ATOM 764 O O . ASP A 1 92 ? -2.334 14.866 3.946 1.00 85.88 92 ASP A O 1
ATOM 768 N N . ASP A 1 93 ? -3.858 13.733 5.139 1.00 91.19 93 ASP A N 1
ATOM 769 C CA . ASP A 1 93 ? -2.942 12.769 5.743 1.00 91.19 93 ASP A CA 1
ATOM 770 C C . ASP A 1 93 ? -3.395 11.347 5.372 1.00 91.19 93 ASP A C 1
ATOM 772 O O . ASP A 1 93 ? -4.560 11.081 5.055 1.00 91.19 93 ASP A O 1
ATOM 776 N N . TYR A 1 94 ? -2.464 10.404 5.414 1.00 93.12 94 TYR A N 1
ATOM 777 C CA . TYR A 1 94 ? -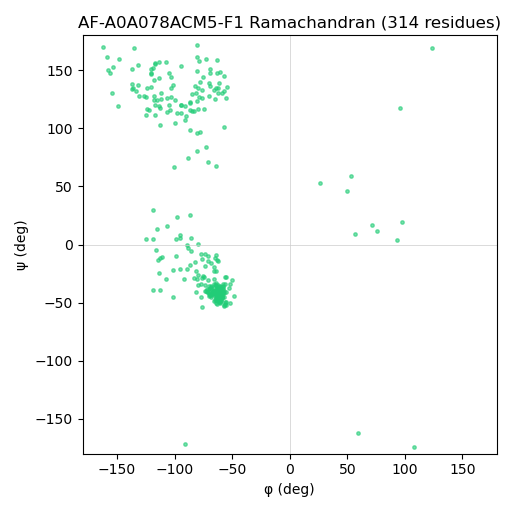2.751 9.000 5.173 1.00 93.12 94 TYR A CA 1
ATOM 778 C C . TYR A 1 94 ? -3.286 8.332 6.439 1.00 93.12 94 TYR A C 1
ATOM 780 O O . TYR A 1 94 ? -2.728 8.487 7.523 1.00 93.12 94 TYR A O 1
ATOM 788 N N . ILE A 1 95 ? -4.326 7.511 6.287 1.00 96.19 95 ILE A N 1
ATOM 789 C CA . ILE A 1 95 ? -4.813 6.616 7.338 1.00 96.19 95 ILE A CA 1
ATOM 790 C C . ILE A 1 95 ? -4.161 5.246 7.149 1.00 96.19 95 ILE A C 1
ATOM 792 O O . ILE A 1 95 ? -4.332 4.579 6.122 1.00 96.19 95 ILE A O 1
ATOM 796 N N . PHE A 1 96 ? -3.425 4.818 8.167 1.00 96.75 96 PHE A N 1
ATOM 797 C CA . PHE A 1 96 ? -2.730 3.542 8.233 1.00 96.75 96 PHE A CA 1
ATOM 798 C C . PHE A 1 96 ? -3.488 2.556 9.115 1.00 96.75 96 PHE A C 1
ATOM 800 O O . PHE A 1 96 ? -3.891 2.879 10.231 1.00 96.75 96 PHE A O 1
ATOM 807 N N . LEU A 1 97 ? -3.609 1.330 8.623 1.00 97.62 97 LEU A N 1
ATOM 808 C CA . LEU A 1 97 ? -4.075 0.166 9.353 1.00 97.62 97 LEU A 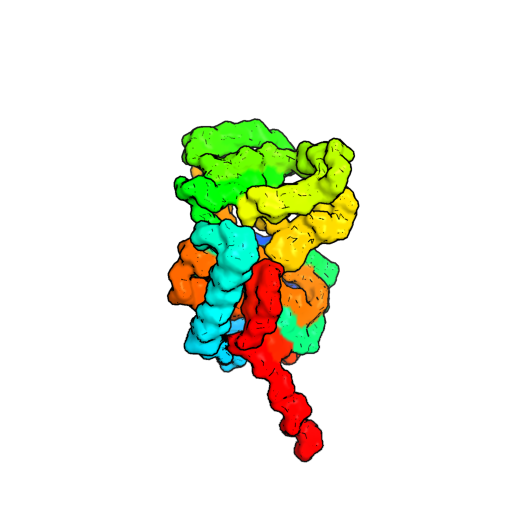CA 1
ATOM 809 C C . LEU A 1 97 ? -2.872 -0.588 9.907 1.00 97.62 97 LEU A C 1
ATOM 811 O O . LEU A 1 97 ? -2.041 -1.065 9.137 1.00 97.62 97 LEU A O 1
ATOM 815 N N . ASN A 1 98 ? -2.802 -0.723 11.225 1.00 96.81 98 ASN A N 1
ATOM 816 C CA . ASN A 1 98 ? -1.796 -1.530 11.902 1.00 96.81 98 ASN A CA 1
ATOM 817 C C . ASN A 1 98 ? -2.433 -2.841 12.346 1.00 96.81 98 ASN A C 1
ATOM 819 O O . ASN A 1 98 ? -3.462 -2.837 13.022 1.00 96.81 98 ASN A O 1
ATOM 823 N N . ILE A 1 99 ? -1.816 -3.954 11.973 1.00 95.12 99 ILE A N 1
ATOM 824 C CA . ILE A 1 99 ? -2.257 -5.301 12.322 1.00 95.12 99 ILE A CA 1
ATOM 825 C C . ILE A 1 99 ? -1.157 -5.931 13.158 1.00 95.12 99 ILE A C 1
ATOM 827 O O . ILE A 1 99 ? -0.033 -6.106 12.681 1.00 95.12 99 ILE A O 1
ATOM 831 N N . LYS A 1 100 ? -1.504 -6.299 14.388 1.00 93.31 100 LYS A N 1
ATOM 832 C CA . LYS A 1 100 ? -0.628 -7.024 15.295 1.00 93.31 100 LYS A CA 1
ATOM 833 C C . LYS A 1 100 ? -1.085 -8.465 15.410 1.00 93.31 100 LYS A C 1
ATOM 835 O O . LYS A 1 100 ? -2.239 -8.728 15.741 1.00 93.31 100 LYS A O 1
ATOM 840 N N . MET A 1 101 ? -0.182 -9.400 15.160 1.00 90.38 101 MET A N 1
ATOM 841 C CA . MET A 1 101 ? -0.409 -10.837 15.298 1.00 90.38 101 MET A CA 1
ATOM 842 C C . MET A 1 101 ? 0.061 -11.326 16.676 1.00 90.38 101 MET A C 1
ATOM 844 O O . MET A 1 101 ? 0.960 -10.744 17.287 1.00 90.38 101 MET A O 1
ATOM 848 N N . ASN A 1 102 ? -0.524 -12.415 17.172 1.00 86.75 102 ASN A N 1
ATOM 849 C CA . ASN A 1 102 ? -0.103 -13.032 18.435 1.00 86.75 102 ASN A CA 1
ATOM 850 C C . ASN A 1 102 ? 1.284 -13.673 18.336 1.00 86.75 102 ASN A C 1
ATOM 852 O O . ASN A 1 102 ? 2.058 -13.631 19.290 1.00 86.75 102 ASN A O 1
ATOM 856 N N . ILE A 1 103 ? 1.598 -14.267 17.185 1.00 82.62 103 ILE A N 1
ATOM 857 C CA . ILE A 1 103 ? 2.862 -14.947 16.928 1.00 82.62 103 ILE A CA 1
ATOM 858 C C . ILE A 1 103 ? 3.539 -14.256 15.751 1.00 82.62 103 ILE A C 1
ATOM 860 O O . ILE A 1 103 ? 2.907 -13.970 14.730 1.00 82.62 103 ILE A O 1
ATOM 864 N N . SER A 1 104 ? 4.840 -14.019 15.889 1.00 80.62 104 SER A N 1
ATOM 865 C CA . SER A 1 104 ? 5.669 -13.526 14.796 1.00 80.62 104 SER A CA 1
ATOM 866 C C . SER A 1 104 ? 5.555 -14.428 13.569 1.00 80.62 104 SER A C 1
ATOM 868 O O . SER A 1 104 ? 5.604 -15.654 13.671 1.00 80.62 104 SER A O 1
ATOM 870 N N . SER A 1 105 ? 5.417 -13.799 12.409 1.00 77.06 105 SER A N 1
ATOM 871 C CA . SER A 1 105 ? 5.564 -14.436 11.111 1.00 77.06 105 SER A CA 1
ATOM 872 C C . SER A 1 105 ? 6.948 -15.075 11.012 1.00 77.06 105 SER A C 1
ATOM 874 O O . SER A 1 105 ? 7.952 -14.434 11.330 1.00 77.06 105 SER A O 1
ATOM 876 N N . ASP A 1 106 ? 6.983 -16.332 10.572 1.00 75.31 106 ASP A N 1
ATOM 877 C CA . ASP A 1 106 ? 8.193 -17.109 10.273 1.00 75.31 106 ASP A CA 1
ATOM 878 C C . ASP A 1 106 ? 8.676 -16.882 8.830 1.00 75.31 106 ASP A C 1
ATOM 880 O O . ASP A 1 106 ? 9.295 -17.753 8.212 1.00 75.31 106 ASP A O 1
ATOM 884 N N . TYR A 1 107 ? 8.329 -15.718 8.281 1.00 78.19 107 TYR A N 1
ATOM 885 C CA . TYR A 1 107 ? 8.663 -15.307 6.932 1.00 78.19 107 TYR A CA 1
ATOM 886 C C . TYR A 1 107 ? 10.039 -14.637 6.922 1.00 78.19 107 TYR A C 1
ATOM 888 O O . TYR A 1 107 ? 10.244 -13.597 7.546 1.00 78.19 107 TYR A O 1
ATOM 896 N N . ASP A 1 108 ? 10.983 -15.270 6.230 1.00 70.69 108 ASP A N 1
ATOM 897 C CA . ASP A 1 108 ? 12.413 -14.963 6.349 1.00 70.69 108 ASP A CA 1
ATOM 898 C C . ASP A 1 108 ? 12.856 -13.758 5.495 1.00 70.69 108 ASP A C 1
ATOM 900 O O . ASP A 1 108 ? 13.955 -13.241 5.681 1.00 70.69 108 ASP A O 1
ATOM 904 N N . GLN A 1 109 ? 12.032 -13.318 4.538 1.00 76.50 109 GLN A N 1
ATOM 905 C CA . GLN A 1 109 ? 12.373 -12.263 3.577 1.00 76.50 109 GLN A CA 1
ATOM 906 C C . GLN A 1 109 ? 11.408 -11.086 3.685 1.00 76.50 109 GLN A C 1
ATOM 908 O O . GLN A 1 109 ? 10.232 -11.268 3.973 1.00 76.50 109 GLN A O 1
ATOM 913 N N . GLU A 1 110 ? 11.882 -9.869 3.428 1.00 80.69 110 GLU A N 1
ATOM 914 C CA . GLU A 1 110 ? 10.978 -8.737 3.247 1.00 80.69 110 GLU A CA 1
ATOM 915 C C . GLU A 1 110 ? 10.403 -8.768 1.828 1.00 80.69 110 GLU A C 1
ATOM 917 O O . GLU A 1 110 ? 11.141 -8.670 0.847 1.00 80.69 110 GLU A O 1
ATOM 922 N N . THR A 1 111 ? 9.086 -8.926 1.707 1.00 83.06 111 THR A N 1
ATOM 923 C CA . THR A 1 111 ? 8.405 -9.031 0.411 1.00 83.06 111 THR A CA 1
ATOM 924 C C . THR A 1 111 ? 7.311 -7.974 0.303 1.00 83.06 111 THR A C 1
ATOM 926 O O . THR A 1 111 ? 6.290 -8.071 0.991 1.00 83.06 111 THR A O 1
ATOM 929 N N . PRO A 1 112 ? 7.483 -6.975 -0.580 1.00 86.44 112 PRO A N 1
ATOM 930 C CA . PRO A 1 112 ? 6.425 -6.050 -0.959 1.00 86.44 112 PRO A CA 1
ATOM 931 C C . PRO A 1 112 ? 5.254 -6.775 -1.630 1.00 86.44 112 PRO A C 1
ATOM 933 O O . PRO A 1 112 ? 5.434 -7.549 -2.576 1.00 86.44 112 PRO A O 1
ATOM 936 N N . ILE A 1 113 ? 4.044 -6.491 -1.162 1.00 87.19 113 ILE A N 1
ATOM 937 C CA . ILE A 1 113 ? 2.796 -7.025 -1.699 1.00 87.19 113 ILE A CA 1
ATOM 938 C C . ILE A 1 113 ? 1.862 -5.886 -2.086 1.00 87.19 113 ILE A C 1
ATOM 940 O O . ILE A 1 113 ? 1.646 -4.956 -1.311 1.00 87.19 113 ILE A O 1
ATOM 944 N N . GLN A 1 114 ? 1.258 -6.006 -3.264 1.00 91.19 114 GLN A N 1
ATOM 945 C CA . GLN A 1 114 ? 0.142 -5.173 -3.690 1.00 91.19 114 GLN A CA 1
ATOM 946 C C . GLN A 1 114 ? -1.185 -5.754 -3.203 1.00 91.19 114 GLN A C 1
ATOM 948 O O . GLN A 1 114 ? -1.564 -6.876 -3.543 1.00 91.19 114 GLN A O 1
ATOM 953 N N . LEU A 1 115 ? -1.929 -4.959 -2.446 1.00 91.56 115 LEU A N 1
ATOM 954 C CA . LEU A 1 115 ? -3.293 -5.250 -2.035 1.00 91.56 115 LEU A CA 1
ATOM 955 C C . LEU A 1 115 ? -4.240 -4.354 -2.817 1.00 91.56 115 LEU A C 1
ATOM 957 O O . LEU A 1 115 ? -4.260 -3.146 -2.608 1.00 91.56 115 LEU A O 1
ATOM 961 N N . LYS A 1 116 ? -5.074 -4.924 -3.687 1.00 91.81 116 LYS A N 1
ATOM 962 C CA . LYS A 1 116 ? -6.146 -4.137 -4.305 1.00 91.81 116 LYS A CA 1
ATOM 963 C C . LYS A 1 116 ? -7.096 -3.620 -3.218 1.00 91.81 116 LYS A C 1
ATOM 965 O O . LYS A 1 116 ? -7.447 -4.371 -2.299 1.00 91.81 116 LYS A O 1
ATOM 970 N N . VAL A 1 117 ? -7.542 -2.378 -3.333 1.00 92.88 117 VAL A N 1
ATOM 971 C CA . VAL A 1 117 ? -8.570 -1.791 -2.459 1.00 92.88 117 VAL A CA 1
ATOM 972 C C . VAL A 1 117 ? -9.811 -1.423 -3.276 1.00 92.88 117 VAL A C 1
ATOM 974 O O . VAL A 1 117 ? -9.705 -1.263 -4.489 1.00 92.88 117 VAL A O 1
ATOM 977 N N . PRO A 1 118 ? -11.007 -1.358 -2.662 1.00 94.44 118 PRO A N 1
ATOM 978 C CA . PRO A 1 118 ? -12.227 -0.981 -3.375 1.00 94.44 118 PRO A CA 1
ATOM 979 C C . PRO A 1 118 ? -12.200 0.441 -3.948 1.00 94.44 118 PRO A C 1
ATOM 981 O O . PRO A 1 118 ? -12.763 0.656 -5.015 1.00 94.44 118 PRO A O 1
ATOM 984 N N . PHE A 1 119 ? -11.566 1.382 -3.245 1.00 95.69 119 PHE A N 1
ATOM 985 C CA . PHE A 1 119 ? -11.425 2.776 -3.668 1.00 95.69 119 PHE A CA 1
ATOM 986 C C . PHE A 1 119 ? -9.933 3.127 -3.728 1.00 95.69 119 PHE A C 1
ATOM 988 O O . PHE A 1 119 ? -9.273 3.053 -2.686 1.00 95.69 119 PHE A O 1
ATOM 995 N N . PRO A 1 120 ? -9.379 3.448 -4.909 1.00 92.50 120 PRO A N 1
ATOM 996 C CA . PRO A 1 120 ? -7.970 3.809 -5.060 1.00 92.50 120 PRO A CA 1
ATOM 997 C C . PRO A 1 120 ? -7.572 4.997 -4.178 1.00 92.50 120 PRO A C 1
ATOM 999 O O . PRO A 1 120 ? -8.361 5.908 -3.956 1.00 92.50 120 PRO A O 1
ATOM 1002 N N . LEU A 1 121 ? -6.337 4.984 -3.669 1.00 91.19 121 LEU A N 1
ATOM 1003 C CA . LEU A 1 121 ? -5.763 6.120 -2.924 1.00 91.19 121 LEU A CA 1
ATOM 1004 C C . LEU A 1 121 ? -5.054 7.109 -3.854 1.00 91.19 121 LEU A C 1
ATOM 1006 O O . LEU A 1 121 ? -4.786 8.248 -3.468 1.00 91.19 121 LEU A O 1
ATOM 1010 N N . PHE A 1 122 ? -4.674 6.624 -5.032 1.00 89.19 122 PHE A N 1
ATOM 1011 C CA . PHE A 1 122 ? -3.841 7.310 -5.996 1.00 89.19 122 PHE A CA 1
ATOM 1012 C C . PHE A 1 122 ? -4.676 7.522 -7.255 1.00 89.19 122 PHE A C 1
ATOM 1014 O O . PHE A 1 122 ? -5.044 6.567 -7.934 1.00 89.19 122 PHE A O 1
ATOM 1021 N N . GLU A 1 123 ? -5.001 8.775 -7.539 1.00 86.06 123 GLU A N 1
ATOM 1022 C CA . GLU A 1 123 ? -5.697 9.186 -8.755 1.00 86.06 123 GLU A CA 1
ATOM 1023 C C . GLU A 1 123 ? -4.648 9.696 -9.741 1.00 86.06 123 GLU A C 1
ATOM 1025 O O . GLU A 1 123 ? -3.985 10.704 -9.482 1.00 86.06 123 GLU A O 1
ATOM 1030 N N . LEU A 1 124 ? -4.456 8.970 -10.845 1.00 85.81 124 LEU A N 1
ATOM 1031 C CA . LEU A 1 124 ? -3.443 9.309 -11.849 1.00 85.81 124 LEU A CA 1
ATOM 1032 C C . LEU A 1 124 ? -3.945 10.310 -12.902 1.00 85.81 124 LEU A C 1
ATOM 1034 O O . LEU A 1 124 ? -3.133 10.909 -13.598 1.00 85.81 124 LEU A O 1
ATOM 1038 N N . GLU A 1 125 ? -5.261 10.487 -13.038 1.00 76.94 125 GLU A N 1
ATOM 1039 C CA . GLU A 1 125 ? -5.858 11.324 -14.094 1.00 76.94 125 GLU A CA 1
ATOM 1040 C C . GLU A 1 125 ? -5.891 12.818 -13.724 1.00 76.94 125 GLU A C 1
ATOM 1042 O O . GLU A 1 125 ? -5.738 13.670 -14.593 1.00 76.94 125 GLU A O 1
ATOM 1047 N N . ASP A 1 126 ? -5.974 13.142 -12.431 1.00 70.06 126 ASP A N 1
ATOM 1048 C CA . ASP A 1 126 ? -6.191 14.511 -11.939 1.00 70.06 126 ASP A CA 1
ATOM 1049 C C . ASP A 1 126 ? -4.904 15.269 -11.565 1.00 70.06 126 ASP A C 1
ATOM 1051 O O . ASP A 1 126 ? -4.970 16.336 -10.957 1.00 70.06 126 ASP A O 1
ATOM 1055 N N . ASN A 1 127 ? -3.712 14.729 -11.849 1.00 69.19 127 ASN A N 1
ATOM 1056 C CA . ASN A 1 127 ? -2.421 15.285 -11.395 1.00 69.19 127 ASN A CA 1
ATOM 1057 C C . ASN A 1 127 ? -2.253 15.466 -9.879 1.00 69.19 127 ASN A C 1
ATOM 1059 O O . ASN A 1 127 ? -1.25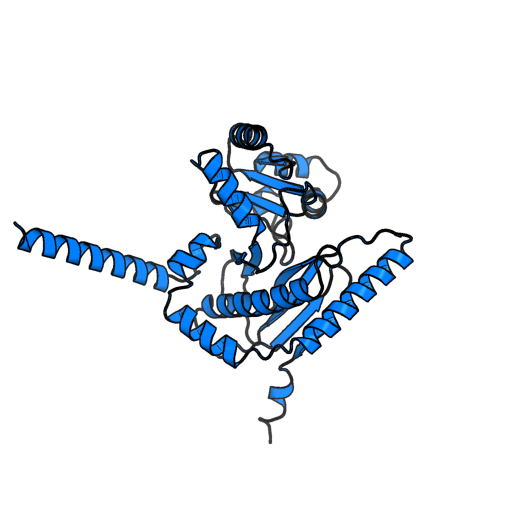4 16.028 -9.436 1.00 69.19 127 ASN A O 1
ATOM 1063 N N . LYS A 1 128 ? -3.188 14.954 -9.079 1.00 78.62 128 LYS A N 1
ATOM 1064 C CA . LYS A 1 128 ? -3.149 14.998 -7.611 1.00 78.62 128 LYS A CA 1
ATOM 1065 C C . LYS A 1 128 ? -2.177 13.993 -6.997 1.00 78.62 128 LYS A C 1
ATOM 1067 O O . LYS A 1 128 ? -1.951 14.040 -5.794 1.00 78.62 128 LYS A O 1
ATOM 1072 N N . THR A 1 129 ? -1.685 13.047 -7.795 1.00 87.31 129 THR A N 1
ATOM 1073 C CA . THR A 1 129 ? -0.721 12.038 -7.359 1.00 87.31 129 THR A CA 1
ATOM 1074 C C . THR A 1 129 ? 0.597 12.275 -8.069 1.00 87.31 129 THR A C 1
ATOM 1076 O O . THR A 1 129 ? 0.665 12.163 -9.294 1.00 87.31 129 THR A O 1
ATOM 1079 N N . GLU A 1 130 ? 1.651 12.534 -7.303 1.00 90.75 130 GLU A N 1
ATOM 1080 C CA . GLU A 1 130 ? 3.005 12.588 -7.847 1.00 90.75 130 GLU A CA 1
ATOM 1081 C C . GLU A 1 130 ? 3.674 11.214 -7.770 1.00 90.75 130 GLU A C 1
ATOM 1083 O O . GLU A 1 130 ? 3.857 10.643 -6.690 1.00 90.75 130 GLU A O 1
ATOM 1088 N N . VAL A 1 131 ? 4.044 10.676 -8.935 1.00 92.38 131 VAL A N 1
ATOM 1089 C CA . VAL A 1 131 ? 4.636 9.343 -9.071 1.00 92.38 131 VAL A CA 1
ATOM 1090 C C . VAL A 1 131 ? 6.096 9.432 -9.510 1.00 92.38 131 VAL A C 1
ATOM 1092 O O . VAL A 1 131 ? 6.422 10.081 -10.506 1.00 92.38 131 VAL A O 1
ATOM 1095 N N . LEU A 1 132 ? 6.965 8.718 -8.792 1.00 92.50 132 LEU A N 1
ATOM 1096 C CA . LEU A 1 132 ? 8.328 8.399 -9.223 1.00 92.50 132 LEU A CA 1
ATOM 1097 C C . LEU A 1 132 ? 8.356 6.972 -9.770 1.00 92.50 132 LEU A C 1
ATOM 1099 O O . LEU A 1 132 ? 8.024 6.034 -9.047 1.00 92.50 132 LEU A O 1
ATOM 1103 N N . LEU A 1 133 ? 8.818 6.789 -11.005 1.00 94.00 133 LEU A N 1
ATOM 1104 C CA . LEU A 1 133 ? 9.059 5.469 -11.585 1.00 94.00 133 LEU A CA 1
ATOM 1105 C C . LEU A 1 133 ? 10.560 5.150 -11.602 1.00 94.00 133 LEU A C 1
ATOM 1107 O O . LEU A 1 133 ? 11.345 5.793 -12.299 1.00 94.00 133 LEU A O 1
ATOM 1111 N N . ILE A 1 134 ? 10.960 4.120 -10.856 1.00 92.25 134 ILE A N 1
ATOM 1112 C CA . ILE A 1 134 ? 12.333 3.617 -10.827 1.00 92.25 134 ILE A CA 1
ATOM 1113 C C . ILE A 1 134 ? 12.470 2.457 -11.816 1.00 92.25 134 ILE A C 1
ATOM 1115 O O . ILE A 1 134 ? 11.911 1.381 -11.609 1.00 92.25 134 ILE A O 1
ATOM 1119 N N . VAL A 1 135 ? 13.249 2.651 -12.876 1.00 94.38 135 VAL A N 1
ATOM 1120 C CA . VAL A 1 135 ? 13.453 1.661 -13.943 1.00 94.38 135 VAL A CA 1
ATOM 1121 C C . VAL A 1 135 ? 14.840 1.035 -13.879 1.00 94.38 135 VAL A C 1
ATOM 1123 O O . VAL A 1 135 ? 15.784 1.614 -13.336 1.00 94.38 135 VAL A O 1
ATOM 1126 N N . LYS A 1 136 ? 15.000 -0.166 -14.445 1.00 91.50 136 LYS A N 1
ATOM 1127 C CA . LYS A 1 136 ? 16.319 -0.811 -14.495 1.00 91.50 136 LYS A CA 1
ATOM 1128 C C . LYS A 1 136 ? 17.275 -0.109 -15.461 1.00 91.50 136 LYS A C 1
ATOM 1130 O O . LYS A 1 136 ? 18.440 0.091 -15.135 1.00 91.50 136 LYS A O 1
ATOM 1135 N N . GLU A 1 137 ? 16.788 0.239 -16.645 1.00 90.31 137 GLU A N 1
ATOM 1136 C CA . GLU A 1 137 ? 17.579 0.786 -17.749 1.00 90.31 137 GLU A CA 1
ATOM 1137 C C . GLU A 1 137 ? 16.679 1.553 -18.729 1.00 90.31 137 GLU A C 1
ATOM 1139 O O . GLU A 1 137 ? 15.468 1.325 -18.743 1.00 90.31 137 GLU A O 1
ATOM 1144 N N . LYS A 1 138 ? 17.288 2.416 -19.556 1.00 92.62 138 LYS A N 1
ATOM 1145 C CA . LYS A 1 138 ? 16.646 3.167 -20.654 1.00 92.62 138 LYS A CA 1
ATOM 1146 C C . LYS A 1 138 ? 15.398 3.970 -20.233 1.00 92.62 138 LYS A C 1
ATOM 1148 O O . LYS A 1 138 ? 14.310 3.712 -20.755 1.00 92.62 138 LYS A O 1
ATOM 1153 N N . PRO A 1 139 ? 15.514 4.914 -19.277 1.00 95.25 139 PRO A N 1
ATOM 1154 C CA . PRO A 1 139 ? 14.382 5.741 -18.852 1.00 95.25 139 PRO A CA 1
ATOM 1155 C C . PRO A 1 139 ? 13.728 6.506 -20.011 1.00 95.25 139 PRO A C 1
ATOM 1157 O O . PRO A 1 139 ? 12.523 6.725 -19.972 1.00 95.25 139 PRO A O 1
ATOM 1160 N N . GLU A 1 140 ? 14.481 6.830 -21.065 1.00 96.38 140 GLU A N 1
ATOM 1161 C CA . GLU A 1 140 ? 14.028 7.593 -22.233 1.00 96.38 140 GLU A CA 1
ATOM 1162 C C . GLU A 1 140 ? 12.837 6.931 -22.942 1.00 96.38 140 GLU A C 1
ATOM 1164 O O . GLU A 1 140 ? 11.918 7.621 -23.372 1.00 96.38 140 GLU A O 1
ATOM 1169 N N . ILE A 1 141 ? 12.802 5.592 -22.995 1.00 95.19 141 ILE A N 1
ATOM 1170 C CA . ILE A 1 141 ? 11.691 4.837 -23.601 1.00 95.19 141 ILE A CA 1
ATOM 1171 C C . ILE A 1 141 ? 10.389 5.088 -22.834 1.00 95.19 141 ILE A C 1
ATOM 1173 O O . ILE A 1 141 ? 9.340 5.320 -23.429 1.00 95.19 141 ILE A O 1
ATOM 1177 N N . TYR A 1 142 ? 10.449 5.042 -21.504 1.00 96.00 142 TYR A N 1
ATOM 1178 C CA . TYR A 1 142 ? 9.266 5.218 -20.663 1.00 96.00 142 TYR A CA 1
ATOM 1179 C C . TYR A 1 142 ? 8.848 6.687 -20.575 1.00 96.00 142 TYR A C 1
ATOM 1181 O O . TYR A 1 142 ? 7.661 6.962 -20.440 1.00 96.00 142 TYR A O 1
ATOM 1189 N N . ILE A 1 143 ? 9.798 7.623 -20.693 1.00 96.00 143 ILE A N 1
ATOM 1190 C CA . ILE A 1 143 ? 9.501 9.056 -20.823 1.00 96.00 143 ILE A CA 1
ATOM 1191 C C . ILE A 1 143 ? 8.669 9.286 -22.084 1.00 96.00 143 ILE A C 1
ATOM 1193 O O . ILE A 1 143 ? 7.583 9.850 -21.985 1.00 96.00 143 ILE A O 1
ATOM 1197 N N . GLN A 1 144 ? 9.105 8.750 -23.228 1.00 96.12 144 GLN A N 1
ATOM 1198 C CA . GLN A 1 144 ? 8.356 8.854 -24.480 1.00 96.12 144 GLN A CA 1
ATOM 1199 C C . GLN A 1 144 ? 6.951 8.239 -24.362 1.00 96.12 144 GLN A C 1
ATOM 1201 O O . GLN A 1 144 ? 5.972 8.853 -24.775 1.00 96.12 144 GLN A O 1
ATOM 1206 N N . MET A 1 145 ? 6.817 7.059 -23.743 1.00 95.69 145 MET A N 1
ATOM 1207 C CA . MET A 1 145 ? 5.498 6.453 -23.505 1.00 95.69 145 MET A CA 1
ATOM 1208 C C . MET A 1 145 ? 4.599 7.339 -22.630 1.00 95.69 145 MET A C 1
ATOM 1210 O O . MET A 1 145 ? 3.403 7.449 -22.893 1.00 95.69 145 MET A O 1
ATOM 1214 N N . CYS A 1 146 ? 5.145 7.974 -21.589 1.00 93.81 146 CYS A N 1
ATOM 1215 C CA . CYS A 1 146 ? 4.391 8.911 -20.757 1.00 93.81 146 CYS A CA 1
ATOM 1216 C C . CYS A 1 146 ? 3.963 10.158 -21.536 1.00 93.81 146 CYS A C 1
ATOM 1218 O O . CYS A 1 146 ? 2.834 10.609 -21.355 1.00 93.81 146 CYS A O 1
ATOM 1220 N N . GLU A 1 147 ? 4.819 10.691 -22.408 1.00 93.81 147 GLU A N 1
ATOM 1221 C CA . GLU A 1 147 ? 4.496 11.826 -23.280 1.00 93.81 147 GLU A CA 1
ATOM 1222 C C . GLU A 1 147 ? 3.375 11.471 -24.268 1.00 93.81 147 GLU A C 1
ATOM 1224 O O . GLU A 1 147 ? 2.381 12.193 -24.348 1.00 93.81 147 GLU A O 1
ATOM 1229 N N . GLU A 1 148 ? 3.468 10.319 -24.942 1.00 94.25 148 GLU A N 1
ATOM 1230 C CA . GLU A 1 148 ? 2.440 9.809 -25.866 1.00 94.25 148 GLU A CA 1
ATOM 1231 C C . GLU A 1 148 ? 1.074 9.627 -25.187 1.00 94.25 148 GLU A C 1
ATOM 1233 O O . GLU A 1 148 ? 0.025 9.866 -25.785 1.00 94.25 148 GLU A O 1
ATOM 1238 N N . LEU A 1 149 ? 1.080 9.202 -23.922 1.00 91.50 149 LEU A N 1
ATOM 1239 C CA . LEU A 1 149 ? -0.127 8.982 -23.127 1.00 91.50 149 LEU A CA 1
ATOM 1240 C C . LEU A 1 149 ? -0.640 10.238 -22.417 1.00 91.50 149 LEU A C 1
ATOM 1242 O O . LEU A 1 149 ? -1.692 10.164 -21.776 1.00 91.50 149 LEU A O 1
ATOM 1246 N N . ASN A 1 150 ? 0.100 11.349 -22.483 1.00 89.06 150 ASN A N 1
ATOM 1247 C CA . ASN A 1 150 ? -0.103 12.533 -21.652 1.00 89.06 150 ASN A CA 1
ATOM 1248 C C . ASN A 1 150 ? -0.214 12.180 -20.153 1.00 89.06 150 ASN A C 1
ATOM 1250 O O . ASN A 1 150 ? -1.130 12.604 -19.443 1.00 89.06 150 ASN A O 1
ATOM 1254 N N . PHE A 1 151 ? 0.692 11.329 -19.670 1.00 86.31 151 PHE A N 1
ATOM 1255 C CA . PHE A 1 151 ? 0.625 10.760 -18.330 1.00 86.31 151 PHE A CA 1
ATOM 1256 C C . PHE A 1 151 ? 1.322 11.646 -17.300 1.00 86.31 151 PHE A C 1
ATOM 1258 O O . PHE A 1 151 ? 2.412 11.364 -16.806 1.00 86.31 151 PHE A O 1
ATOM 1265 N N . LEU A 1 152 ? 0.651 12.746 -16.977 1.00 86.62 152 LEU A N 1
ATOM 1266 C CA . LEU A 1 152 ? 1.191 13.849 -16.187 1.00 86.62 152 LEU A CA 1
ATOM 1267 C C . LEU A 1 152 ? 1.456 13.509 -14.703 1.00 86.62 152 LEU A C 1
ATOM 1269 O O . LEU A 1 152 ? 2.191 14.245 -14.036 1.00 86.62 152 LEU A O 1
ATOM 1273 N N . ALA A 1 153 ? 0.898 12.409 -14.184 1.00 90.62 153 ALA A N 1
ATOM 1274 C CA . ALA A 1 153 ? 1.132 11.941 -12.814 1.00 90.62 153 ALA A CA 1
ATOM 1275 C C . ALA A 1 153 ? 2.551 11.385 -12.596 1.00 90.62 153 ALA A C 1
ATOM 1277 O O . ALA A 1 153 ? 3.092 11.500 -11.495 1.00 90.62 153 ALA A O 1
ATOM 1278 N N . ILE A 1 154 ? 3.186 10.809 -13.627 1.00 92.69 154 ILE A N 1
ATOM 1279 C CA . ILE A 1 154 ? 4.580 10.351 -13.539 1.00 92.69 154 ILE A CA 1
ATOM 1280 C C . ILE A 1 154 ? 5.497 11.557 -13.725 1.00 92.69 154 ILE A C 1
ATOM 1282 O O . ILE A 1 154 ? 5.800 11.960 -14.844 1.00 92.69 154 ILE A O 1
ATOM 1286 N N . LYS A 1 155 ? 5.931 12.143 -12.607 1.00 93.06 155 LYS A N 1
ATOM 1287 C CA . LYS A 1 155 ? 6.758 13.357 -12.595 1.00 93.06 155 LYS A CA 1
ATOM 1288 C C . LYS A 1 155 ? 8.225 13.067 -12.879 1.00 93.06 155 LYS A C 1
ATOM 1290 O O . LYS A 1 155 ? 8.900 13.875 -13.506 1.00 93.06 155 LYS A O 1
ATOM 1295 N N . GLU A 1 156 ? 8.723 11.922 -12.417 1.00 93.38 156 GLU A N 1
ATOM 1296 C CA . GLU A 1 156 ? 10.117 11.532 -12.612 1.00 93.38 156 GLU A CA 1
ATOM 1297 C C . GLU A 1 156 ? 10.235 10.055 -12.998 1.00 93.38 156 GLU A C 1
ATOM 1299 O O . GLU A 1 156 ? 9.589 9.182 -12.414 1.00 93.38 156 GLU A O 1
ATOM 1304 N N . ILE A 1 157 ? 11.117 9.776 -13.962 1.00 94.94 157 ILE A N 1
ATOM 1305 C CA . ILE A 1 157 ? 11.520 8.423 -14.358 1.00 94.94 157 ILE A CA 1
ATOM 1306 C C . ILE A 1 157 ? 13.035 8.338 -14.233 1.00 94.94 157 ILE A C 1
ATOM 1308 O O . ILE A 1 157 ? 13.765 9.060 -14.912 1.00 94.94 157 ILE A O 1
ATOM 1312 N N . LYS A 1 158 ? 13.520 7.470 -13.344 1.00 92.38 158 LYS A N 1
ATOM 1313 C CA . LYS A 1 158 ? 14.946 7.388 -13.011 1.00 92.38 158 LYS A CA 1
ATOM 1314 C C . LYS A 1 158 ? 15.425 5.955 -12.906 1.00 92.38 158 LYS A C 1
ATOM 1316 O O . LYS A 1 158 ? 14.699 5.053 -12.510 1.00 92.38 158 LYS A O 1
ATOM 1321 N N . THR A 1 159 ? 16.696 5.748 -13.205 1.00 91.56 159 THR A N 1
ATOM 1322 C CA . THR A 1 159 ? 17.404 4.519 -12.845 1.00 91.56 159 THR A CA 1
ATOM 1323 C C . THR A 1 159 ? 17.816 4.542 -11.376 1.00 91.56 159 THR A C 1
ATOM 1325 O O . THR A 1 159 ? 18.015 5.608 -10.791 1.00 91.56 159 THR A O 1
ATOM 1328 N N . VAL A 1 160 ? 18.043 3.365 -10.785 1.00 85.56 160 VAL A N 1
ATOM 1329 C CA . VAL A 1 160 ? 18.594 3.243 -9.417 1.00 85.56 160 VAL A CA 1
ATOM 1330 C C . VAL A 1 160 ? 19.897 4.039 -9.264 1.00 85.56 160 VAL A C 1
ATOM 1332 O O . VAL A 1 160 ? 20.117 4.685 -8.243 1.00 85.56 160 VAL A O 1
ATOM 1335 N N . ILE A 1 161 ? 20.742 4.053 -10.302 1.00 85.12 161 ILE A N 1
ATOM 1336 C CA . ILE A 1 161 ? 22.012 4.791 -10.314 1.00 85.12 161 ILE A CA 1
ATOM 1337 C C . ILE A 1 161 ? 21.776 6.306 -10.253 1.00 85.12 161 ILE A C 1
ATOM 1339 O O . ILE A 1 161 ? 22.491 6.998 -9.532 1.00 85.12 161 ILE A O 1
ATOM 1343 N N . GLN A 1 162 ? 20.789 6.833 -10.984 1.00 86.94 162 GLN A N 1
ATOM 1344 C CA . GLN A 1 162 ? 20.439 8.258 -10.930 1.00 86.94 162 GLN A CA 1
ATOM 1345 C C . GLN A 1 162 ? 19.904 8.639 -9.547 1.00 86.94 162 GLN A C 1
ATOM 1347 O O . GLN A 1 162 ? 20.426 9.572 -8.943 1.00 86.94 162 GLN A O 1
ATOM 1352 N N . VAL A 1 163 ? 18.970 7.855 -8.991 1.00 82.19 163 VAL A N 1
ATOM 1353 C CA . VAL A 1 163 ? 18.463 8.080 -7.624 1.00 82.19 163 VAL A CA 1
ATOM 1354 C C . VAL A 1 163 ? 19.614 8.045 -6.610 1.00 82.19 163 VAL A C 1
ATOM 1356 O O . VAL A 1 163 ? 19.691 8.896 -5.726 1.00 82.19 163 VAL A O 1
ATOM 1359 N N . LYS A 1 164 ? 20.570 7.119 -6.766 1.00 77.69 164 LYS A N 1
ATOM 1360 C CA . LYS A 1 164 ? 21.762 7.023 -5.911 1.00 77.69 164 LYS A CA 1
ATOM 1361 C C . LYS A 1 164 ? 22.644 8.261 -5.993 1.00 77.69 164 LYS A C 1
ATOM 1363 O O . LYS A 1 164 ? 23.047 8.772 -4.952 1.00 77.69 164 LYS A O 1
ATOM 1368 N N . LYS A 1 165 ? 22.952 8.737 -7.200 1.00 78.81 165 LYS A N 1
ATOM 1369 C CA . LYS A 1 165 ? 23.764 9.947 -7.408 1.00 78.81 165 LYS A CA 1
ATOM 1370 C C . LYS A 1 165 ? 23.109 11.166 -6.769 1.00 78.81 165 LYS A C 1
ATOM 1372 O O . LYS A 1 165 ? 23.782 11.909 -6.059 1.00 78.81 165 LYS A O 1
ATOM 1377 N N . ASP A 1 166 ? 21.797 11.308 -6.932 1.00 76.31 166 ASP A N 1
ATOM 1378 C CA . ASP A 1 166 ? 21.033 12.376 -6.284 1.00 76.31 166 ASP A CA 1
ATOM 1379 C C . ASP A 1 166 ? 21.158 12.285 -4.760 1.00 76.31 166 ASP A C 1
ATOM 1381 O O . ASP A 1 166 ? 21.288 13.302 -4.082 1.00 76.31 166 ASP A O 1
ATOM 1385 N N . CYS A 1 167 ? 21.200 11.061 -4.223 1.00 69.50 167 CYS A N 1
ATOM 1386 C CA . CYS A 1 167 ? 21.366 10.824 -2.795 1.00 69.50 167 CYS A CA 1
ATOM 1387 C C . CYS A 1 167 ? 22.781 11.053 -2.258 1.00 69.50 167 CYS A C 1
ATOM 1389 O O . CYS A 1 167 ? 22.923 11.399 -1.087 1.00 69.50 167 CYS A O 1
ATOM 1391 N N . GLN A 1 168 ? 23.814 10.889 -3.084 1.00 63.72 168 GLN A N 1
ATOM 1392 C CA . GLN A 1 168 ? 25.213 11.105 -2.699 1.00 63.72 168 GLN A CA 1
ATOM 1393 C C . GLN A 1 168 ? 25.610 12.589 -2.690 1.00 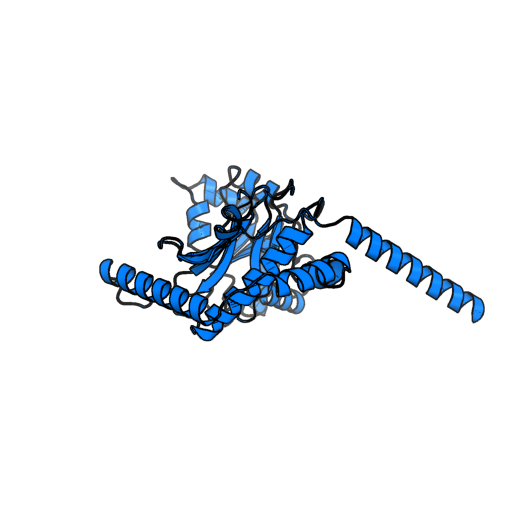63.72 168 GLN A C 1
ATOM 1395 O O . GLN A 1 168 ? 26.499 12.975 -1.935 1.00 63.72 168 GLN A O 1
ATOM 1400 N N . ASN A 1 169 ? 24.935 13.429 -3.479 1.00 57.03 169 ASN A N 1
ATOM 1401 C CA . ASN A 1 169 ? 25.309 14.833 -3.680 1.00 57.03 169 ASN A CA 1
ATOM 1402 C C . ASN A 1 169 ? 24.681 15.819 -2.668 1.00 57.03 169 ASN A C 1
ATOM 1404 O O . ASN A 1 169 ? 24.944 17.019 -2.741 1.00 57.03 169 ASN A O 1
ATOM 1408 N N . GLY A 1 170 ? 23.858 15.354 -1.719 1.00 49.03 170 GLY A N 1
ATOM 1409 C CA . GLY A 1 170 ? 23.121 16.206 -0.779 1.00 49.03 170 GLY A CA 1
ATOM 1410 C C . GLY A 1 170 ? 23.492 15.981 0.688 1.00 49.03 170 GLY A C 1
ATOM 1411 O O . GLY A 1 170 ? 23.413 14.866 1.200 1.00 49.03 170 GLY A O 1
ATOM 1412 N N . LYS A 1 171 ? 23.825 17.064 1.402 1.00 45.19 171 LYS A N 1
ATOM 1413 C CA . LYS A 1 171 ? 23.873 17.105 2.872 1.00 45.19 171 LYS A CA 1
ATOM 1414 C C . LYS A 1 171 ? 22.495 16.700 3.432 1.00 45.19 171 LYS A C 1
ATOM 1416 O O . LYS A 1 171 ? 21.578 17.510 3.447 1.00 45.19 171 LYS A O 1
ATOM 1421 N N . GLY A 1 172 ? 22.360 15.458 3.896 1.00 51.41 172 GLY A N 1
ATOM 1422 C CA . GLY A 1 172 ? 21.166 14.948 4.578 1.00 51.41 172 GLY A CA 1
ATOM 1423 C C . GLY A 1 172 ? 20.175 14.202 3.676 1.00 51.41 172 GLY A C 1
ATOM 1424 O O . GLY A 1 172 ? 19.575 14.771 2.776 1.00 51.41 172 GLY A O 1
ATOM 1425 N N . ASN A 1 173 ? 19.989 12.912 3.978 1.00 61.69 173 ASN A N 1
ATOM 1426 C CA . ASN A 1 173 ? 18.840 12.040 3.693 1.00 61.69 173 ASN A CA 1
ATOM 1427 C C . ASN A 1 173 ? 17.952 12.388 2.470 1.00 61.69 173 ASN A C 1
ATOM 1429 O O . ASN A 1 173 ? 16.731 12.460 2.582 1.00 61.69 173 ASN A O 1
ATOM 1433 N N . VAL A 1 174 ? 18.532 12.559 1.280 1.00 62.44 174 VAL A N 1
ATOM 1434 C CA . VAL A 1 174 ? 17.798 12.782 0.013 1.00 62.44 174 VAL A CA 1
ATOM 1435 C C . VAL A 1 174 ? 16.784 11.668 -0.265 1.00 62.44 174 VAL A C 1
ATOM 1437 O O . VAL A 1 174 ? 15.726 11.909 -0.834 1.00 62.44 174 VAL A O 1
ATOM 1440 N N . VAL A 1 175 ? 17.030 10.457 0.233 1.00 64.62 175 VAL A N 1
ATOM 1441 C CA . VAL A 1 175 ? 16.041 9.378 0.203 1.00 64.62 175 VAL A CA 1
ATOM 1442 C C . VAL A 1 175 ? 14.756 9.760 0.950 1.00 64.62 175 VAL A C 1
ATOM 1444 O O . VAL A 1 175 ? 13.656 9.517 0.464 1.00 64.62 175 VAL A O 1
ATOM 1447 N N . LYS A 1 176 ? 14.871 10.427 2.104 1.00 67.44 176 LYS A N 1
ATOM 1448 C CA . LYS A 1 176 ? 13.723 10.990 2.830 1.00 67.44 176 LYS A CA 1
ATOM 1449 C C . LYS A 1 176 ? 13.028 12.080 2.011 1.00 67.44 176 LYS A C 1
ATOM 1451 O O . LYS A 1 176 ? 11.814 12.196 2.106 1.00 67.44 176 LYS A O 1
ATOM 1456 N N . LYS A 1 177 ? 13.772 12.848 1.204 1.00 70.38 177 LYS A N 1
ATOM 1457 C CA . LYS A 1 177 ? 13.191 13.814 0.262 1.00 70.38 177 LYS A CA 1
ATOM 1458 C C . LYS A 1 177 ? 12.338 13.091 -0.781 1.00 70.38 177 LYS A C 1
ATOM 1460 O O . LYS A 1 177 ? 11.171 13.423 -0.884 1.00 70.38 177 LYS A O 1
ATOM 1465 N N . TYR A 1 178 ? 12.851 12.054 -1.445 1.00 75.56 178 TYR A N 1
ATOM 1466 C CA . TYR A 1 178 ? 12.068 11.246 -2.393 1.00 75.56 178 TYR A CA 1
ATOM 1467 C C . TYR A 1 178 ? 10.838 10.592 -1.745 1.00 75.56 178 TYR A C 1
ATOM 1469 O O . TYR A 1 178 ? 9.737 10.688 -2.274 1.00 75.56 178 TYR A O 1
ATOM 1477 N N . LEU A 1 179 ? 10.991 9.995 -0.559 1.00 71.31 179 LEU A N 1
ATOM 1478 C CA . LEU A 1 179 ? 9.873 9.385 0.174 1.00 71.31 179 LEU A CA 1
ATOM 1479 C C . LEU A 1 179 ? 8.792 10.385 0.615 1.00 71.31 179 LEU A C 1
ATOM 1481 O O . LEU A 1 179 ? 7.677 9.958 0.901 1.00 71.31 179 LEU A O 1
ATOM 1485 N N . ASN A 1 180 ? 9.134 11.668 0.732 1.00 73.19 180 ASN A N 1
ATOM 1486 C CA . ASN A 1 180 ? 8.208 12.726 1.133 1.00 73.19 180 ASN A CA 1
ATOM 1487 C C . ASN A 1 180 ? 7.697 13.557 -0.052 1.00 73.19 180 ASN A C 1
ATOM 1489 O O . ASN A 1 180 ? 6.689 14.234 0.100 1.00 73.19 180 ASN A O 1
ATOM 1493 N N . GLN A 1 181 ? 8.416 13.563 -1.176 1.00 82.12 181 GLN A N 1
ATOM 1494 C CA . GLN A 1 181 ? 8.081 14.336 -2.370 1.00 82.12 181 GLN A CA 1
ATOM 1495 C C . GLN A 1 181 ? 7.021 13.620 -3.204 1.00 82.12 181 GLN A C 1
ATOM 1497 O O . GLN A 1 181 ? 6.117 14.265 -3.705 1.00 82.12 181 GLN A O 1
ATOM 1502 N N . PHE A 1 182 ? 7.122 12.297 -3.334 1.00 87.06 182 PHE A N 1
ATOM 1503 C CA . PHE A 1 182 ? 6.212 11.516 -4.166 1.00 87.06 182 PHE A CA 1
ATOM 1504 C C . PHE A 1 182 ? 5.161 10.808 -3.312 1.00 87.06 182 PHE A C 1
ATOM 1506 O O . PHE A 1 182 ? 5.480 10.188 -2.293 1.00 87.06 182 PHE A O 1
ATOM 1513 N N . ASP A 1 183 ? 3.912 10.830 -3.768 1.00 87.19 183 ASP A N 1
ATOM 1514 C CA . ASP A 1 183 ? 2.815 10.071 -3.162 1.00 87.19 183 ASP A CA 1
ATOM 1515 C C . ASP A 1 183 ? 2.989 8.565 -3.354 1.00 87.19 183 ASP A C 1
ATOM 1517 O O . ASP A 1 183 ? 2.642 7.756 -2.479 1.00 87.19 183 ASP A O 1
ATOM 1521 N N . MET A 1 184 ? 3.525 8.203 -4.520 1.00 88.81 184 MET A N 1
ATOM 1522 C CA . MET A 1 184 ? 3.693 6.835 -4.974 1.00 88.81 184 MET A CA 1
ATOM 1523 C C . MET A 1 184 ? 5.070 6.660 -5.611 1.00 88.81 184 MET A C 1
ATOM 1525 O O . MET A 1 184 ? 5.503 7.444 -6.453 1.00 88.81 184 MET A O 1
ATOM 1529 N N . ILE A 1 185 ? 5.753 5.584 -5.235 1.00 90.00 185 ILE A N 1
ATOM 1530 C CA . ILE A 1 185 ? 6.997 5.170 -5.878 1.00 90.00 185 ILE A CA 1
ATOM 1531 C C . ILE A 1 185 ? 6.728 3.826 -6.535 1.00 90.00 185 ILE A C 1
ATOM 1533 O O . ILE A 1 185 ? 6.297 2.888 -5.868 1.00 90.00 185 ILE A O 1
ATOM 1537 N N . LEU A 1 186 ? 6.977 3.737 -7.833 1.00 91.81 186 LEU A N 1
ATOM 1538 C CA . LEU A 1 186 ? 6.891 2.519 -8.623 1.00 91.81 186 LEU A CA 1
ATOM 1539 C C . LEU A 1 186 ? 8.295 2.008 -8.924 1.00 91.81 186 LEU A C 1
ATOM 1541 O O . LEU A 1 186 ? 9.223 2.799 -9.089 1.00 91.81 186 LEU A O 1
ATOM 1545 N N . ILE A 1 187 ? 8.463 0.693 -9.013 1.00 90.69 187 ILE A N 1
ATOM 1546 C CA . ILE A 1 187 ? 9.752 0.091 -9.349 1.00 90.69 187 ILE A CA 1
ATOM 1547 C C . ILE A 1 187 ? 9.608 -1.042 -10.358 1.00 90.69 187 ILE A C 1
ATOM 1549 O O . ILE A 1 187 ? 8.744 -1.898 -10.211 1.00 90.69 187 ILE A O 1
ATOM 1553 N N . ASP A 1 188 ? 10.470 -1.059 -11.370 1.00 91.62 188 ASP A N 1
ATOM 1554 C CA . ASP A 1 188 ? 10.577 -2.162 -12.324 1.00 91.62 188 ASP A CA 1
ATOM 1555 C C . ASP A 1 188 ? 10.830 -3.479 -11.576 1.00 91.62 188 ASP A C 1
ATOM 1557 O O . ASP A 1 188 ? 11.770 -3.606 -10.791 1.00 91.62 188 ASP A O 1
ATOM 1561 N N . ASP A 1 189 ? 9.986 -4.468 -11.839 1.00 88.12 189 ASP A N 1
ATOM 1562 C CA . ASP A 1 189 ? 9.987 -5.781 -11.202 1.00 88.12 189 ASP A CA 1
ATOM 1563 C C . ASP A 1 189 ? 11.285 -6.590 -11.453 1.00 88.12 189 ASP A C 1
ATOM 1565 O O . ASP A 1 189 ? 11.599 -7.557 -10.751 1.00 88.12 189 ASP A O 1
ATOM 1569 N N . ARG A 1 190 ? 12.113 -6.178 -12.417 1.00 88.12 190 ARG A N 1
ATOM 1570 C CA . ARG A 1 190 ? 13.454 -6.741 -12.634 1.00 88.12 190 ARG A CA 1
ATOM 1571 C C . ARG A 1 190 ? 14.459 -6.285 -11.577 1.00 88.12 190 ARG A C 1
ATOM 1573 O O . ARG A 1 190 ? 15.513 -6.914 -11.434 1.00 88.12 190 ARG A O 1
ATOM 1580 N N . LEU A 1 191 ? 14.169 -5.205 -10.855 1.00 85.12 191 LEU A N 1
ATOM 1581 C CA . LEU A 1 191 ? 14.985 -4.706 -9.757 1.00 85.12 191 LEU A CA 1
ATOM 1582 C C . LEU A 1 191 ? 14.624 -5.442 -8.464 1.00 85.12 191 LEU A C 1
ATOM 1584 O O . LEU A 1 191 ? 13.467 -5.554 -8.073 1.00 85.12 191 LEU A O 1
ATOM 1588 N N . SER A 1 192 ? 15.640 -5.961 -7.777 1.00 74.94 192 SER A N 1
ATOM 1589 C CA . SER A 1 192 ? 15.451 -6.535 -6.444 1.00 74.94 192 SER A CA 1
ATOM 1590 C C . SER A 1 192 ? 15.362 -5.412 -5.419 1.00 74.94 192 SER A C 1
ATOM 1592 O O . SER A 1 192 ? 16.298 -4.618 -5.326 1.00 74.94 192 SER A O 1
ATOM 1594 N N . SER A 1 193 ? 14.308 -5.398 -4.603 1.00 69.06 193 SER A N 1
ATOM 1595 C CA . SER A 1 193 ? 14.147 -4.476 -3.473 1.00 69.06 193 SER A CA 1
ATOM 1596 C C . SER A 1 193 ? 15.407 -4.415 -2.594 1.00 69.06 193 SER A C 1
ATOM 1598 O O . SER A 1 193 ? 15.915 -3.330 -2.334 1.00 69.06 193 SER A O 1
ATOM 1600 N N . ALA A 1 194 ? 16.010 -5.566 -2.272 1.00 67.44 194 ALA A N 1
ATOM 1601 C CA . ALA A 1 194 ? 17.251 -5.633 -1.493 1.00 67.44 194 ALA A CA 1
ATOM 1602 C C . ALA A 1 194 ? 18.478 -5.034 -2.215 1.00 67.44 194 ALA A C 1
ATOM 1604 O O . ALA A 1 194 ? 19.353 -4.452 -1.577 1.00 67.44 194 ALA A O 1
ATOM 1605 N N . SER A 1 195 ? 18.562 -5.165 -3.547 1.00 68.50 195 SER A N 1
ATOM 1606 C CA . SER A 1 195 ? 19.643 -4.533 -4.326 1.00 68.50 195 SER A CA 1
ATOM 1607 C C . SER A 1 195 ? 19.473 -3.022 -4.342 1.00 68.50 195 SER A C 1
ATOM 1609 O O . SER A 1 195 ? 20.433 -2.295 -4.132 1.00 68.50 195 SER A O 1
ATOM 1611 N N . VAL A 1 196 ? 18.238 -2.563 -4.536 1.00 71.75 196 VAL A N 1
ATOM 1612 C CA . VAL A 1 196 ? 17.882 -1.145 -4.608 1.00 71.75 196 VAL A CA 1
ATOM 1613 C C . VAL A 1 196 ? 18.187 -0.452 -3.282 1.00 71.75 196 VAL A C 1
ATOM 1615 O O . VAL A 1 196 ? 18.803 0.607 -3.281 1.00 71.75 196 VAL A O 1
ATOM 1618 N N . GLU A 1 197 ? 17.855 -1.068 -2.146 1.00 70.25 197 GLU A N 1
ATOM 1619 C CA . GLU A 1 197 ? 18.239 -0.544 -0.830 1.00 70.25 197 GLU A CA 1
ATOM 1620 C C . GLU A 1 197 ? 19.750 -0.463 -0.630 1.00 70.25 197 GLU A C 1
ATOM 1622 O O . GLU A 1 197 ? 20.273 0.560 -0.182 1.00 70.25 197 GLU A O 1
ATOM 1627 N N . LYS A 1 198 ? 20.470 -1.535 -0.986 1.00 69.50 198 LYS A N 1
ATOM 1628 C CA . LYS A 1 198 ? 21.931 -1.565 -0.893 1.00 69.50 198 LYS A CA 1
ATOM 1629 C C . LYS A 1 198 ? 22.553 -0.466 -1.752 1.00 69.50 198 LYS A C 1
ATOM 1631 O O . LYS A 1 198 ? 23.470 0.225 -1.308 1.00 69.50 198 LYS A O 1
ATOM 1636 N N . ASP A 1 199 ? 22.036 -0.281 -2.960 1.00 69.69 199 ASP A N 1
ATOM 1637 C CA . ASP A 1 199 ? 22.505 0.745 -3.878 1.00 69.69 199 ASP A CA 1
ATOM 1638 C C . ASP A 1 199 ? 22.215 2.152 -3.352 1.00 69.69 199 ASP A C 1
ATOM 1640 O O . ASP A 1 199 ? 23.016 3.054 -3.582 1.00 69.69 199 ASP A O 1
ATOM 1644 N N . LEU A 1 200 ? 21.150 2.329 -2.571 1.00 67.38 200 LEU A N 1
ATOM 1645 C CA . LEU A 1 200 ? 20.681 3.619 -2.060 1.00 67.38 200 LEU A CA 1
ATOM 1646 C C . LEU A 1 200 ? 21.135 3.908 -0.618 1.00 67.38 200 LEU A C 1
ATOM 1648 O O . LEU A 1 200 ? 20.568 4.752 0.077 1.00 67.38 200 LEU A O 1
ATOM 1652 N N . GLY A 1 201 ? 22.229 3.266 -0.194 1.00 55.81 201 GLY A N 1
ATOM 1653 C CA . GLY A 1 201 ? 22.985 3.653 1.000 1.00 55.81 201 GLY A CA 1
ATOM 1654 C C . GLY A 1 201 ? 22.668 2.868 2.274 1.00 55.81 201 GLY A C 1
ATOM 1655 O O . GLY A 1 201 ? 22.998 3.352 3.353 1.00 55.81 201 GLY A O 1
ATOM 1656 N N . GLY A 1 202 ? 22.060 1.681 2.168 1.00 54.06 202 GLY A N 1
ATOM 1657 C CA . GLY A 1 202 ? 21.885 0.743 3.285 1.00 54.06 202 GLY A CA 1
ATOM 1658 C C . GLY A 1 202 ? 20.432 0.338 3.552 1.00 54.06 202 GLY A C 1
ATOM 1659 O O . GLY A 1 202 ? 19.496 0.913 2.997 1.00 54.06 202 GLY A O 1
ATOM 1660 N N . GLN A 1 203 ? 20.258 -0.676 4.409 1.00 51.59 203 GLN A N 1
ATOM 1661 C CA . GLN A 1 203 ? 18.946 -1.187 4.829 1.00 51.59 203 GLN A CA 1
ATOM 1662 C C . GLN A 1 203 ? 18.108 -0.079 5.489 1.00 51.59 203 GLN A C 1
ATOM 1664 O O . GLN A 1 203 ? 18.590 0.604 6.394 1.00 51.59 203 GLN A O 1
ATOM 1669 N N . GLY A 1 204 ? 16.852 0.091 5.058 1.00 54.00 204 GLY A N 1
ATOM 1670 C CA . GLY A 1 204 ? 15.875 0.959 5.731 1.00 54.00 204 GLY A CA 1
ATOM 1671 C C . GLY A 1 204 ? 15.769 2.399 5.215 1.00 54.00 204 GLY A C 1
ATOM 1672 O O . GLY A 1 204 ? 14.993 3.193 5.765 1.00 54.00 204 GLY A O 1
ATOM 1673 N N . ASN A 1 205 ? 16.502 2.760 4.157 1.00 60.78 205 ASN A N 1
ATOM 1674 C CA . ASN A 1 205 ? 16.387 4.091 3.558 1.00 60.78 205 ASN A CA 1
ATOM 1675 C C . ASN A 1 205 ? 15.125 4.222 2.694 1.00 60.78 205 ASN A C 1
ATOM 1677 O O . ASN A 1 205 ? 14.409 5.208 2.854 1.00 60.78 205 ASN A O 1
ATOM 1681 N N . LEU A 1 206 ? 14.820 3.235 1.841 1.00 62.78 206 LEU A N 1
ATOM 1682 C CA . LEU A 1 206 ? 13.655 3.246 0.937 1.00 62.78 206 LEU A CA 1
ATOM 1683 C C . LEU A 1 206 ? 12.531 2.307 1.332 1.00 62.78 206 LEU A C 1
ATOM 1685 O O . LEU A 1 206 ? 11.382 2.601 1.016 1.00 62.78 206 LEU A O 1
ATOM 1689 N N . ILE A 1 207 ? 12.843 1.193 1.989 1.00 68.38 207 ILE A N 1
ATOM 1690 C CA . ILE A 1 207 ? 11.829 0.249 2.436 1.00 68.38 207 ILE A CA 1
ATOM 1691 C C . ILE A 1 207 ? 11.582 0.524 3.909 1.00 68.38 207 ILE A C 1
ATOM 1693 O O . ILE A 1 207 ? 12.382 0.224 4.791 1.00 68.38 207 ILE A O 1
ATOM 1697 N N . LYS A 1 208 ? 10.449 1.162 4.178 1.00 72.75 208 LYS A N 1
ATOM 1698 C CA . LYS A 1 208 ? 9.897 1.313 5.520 1.00 72.75 208 LYS A CA 1
ATOM 1699 C C . LYS A 1 208 ? 8.523 0.675 5.524 1.00 72.75 208 LYS A C 1
ATOM 1701 O O . LYS A 1 208 ? 7.808 0.743 4.532 1.00 72.75 208 LYS A O 1
ATOM 1706 N N . LYS A 1 209 ? 8.081 0.158 6.672 1.00 72.31 209 LYS A N 1
ATOM 1707 C CA . LYS A 1 209 ? 6.748 -0.468 6.804 1.00 72.31 209 LYS A CA 1
ATOM 1708 C C . LYS A 1 209 ? 5.593 0.389 6.252 1.00 72.31 209 LYS A C 1
ATOM 1710 O O . LYS A 1 209 ? 4.596 -0.161 5.808 1.00 72.31 209 LYS A O 1
ATOM 1715 N N . ARG A 1 210 ? 5.718 1.724 6.295 1.00 78.44 210 ARG A N 1
ATOM 1716 C CA . ARG A 1 210 ? 4.702 2.683 5.816 1.00 78.44 210 ARG A CA 1
ATOM 1717 C C . ARG A 1 210 ? 4.911 3.179 4.382 1.00 78.44 210 ARG A C 1
ATOM 1719 O O . ARG A 1 210 ? 3.967 3.711 3.803 1.00 78.44 210 ARG A O 1
ATOM 1726 N N . ASN A 1 211 ? 6.127 3.080 3.846 1.00 76.06 211 ASN A N 1
ATOM 1727 C CA . ASN A 1 211 ? 6.452 3.588 2.518 1.00 76.06 211 ASN A CA 1
ATOM 1728 C C . ASN A 1 211 ? 7.557 2.735 1.895 1.00 76.06 211 ASN A C 1
ATOM 1730 O O . ASN A 1 211 ? 8.644 2.627 2.461 1.00 76.06 211 ASN A O 1
ATOM 1734 N N . PHE A 1 212 ? 7.253 2.116 0.763 1.00 79.88 212 PHE A N 1
ATOM 1735 C CA . PHE A 1 212 ? 8.187 1.319 -0.018 1.00 79.88 212 PHE A CA 1
ATOM 1736 C C . PHE A 1 212 ? 7.744 1.315 -1.489 1.00 79.88 212 PHE A C 1
ATOM 1738 O O . PHE A 1 212 ? 6.546 1.459 -1.757 1.00 79.88 212 PHE A O 1
ATOM 1745 N N . PRO A 1 213 ? 8.674 1.139 -2.444 1.00 85.62 213 PRO A N 1
ATOM 1746 C CA . PRO A 1 213 ? 8.335 1.111 -3.861 1.00 85.62 213 PRO A CA 1
ATOM 1747 C C . PRO A 1 213 ? 7.401 -0.047 -4.232 1.00 85.62 213 PRO A C 1
ATOM 1749 O O . PRO A 1 213 ? 7.623 -1.195 -3.841 1.00 85.62 213 PRO A O 1
ATOM 1752 N N . ILE A 1 214 ? 6.376 0.251 -5.025 1.00 88.88 214 ILE A N 1
ATOM 1753 C CA . ILE A 1 214 ? 5.399 -0.708 -5.533 1.00 88.88 214 ILE A CA 1
ATOM 1754 C C . ILE A 1 214 ? 5.937 -1.335 -6.834 1.00 88.88 214 ILE A C 1
ATOM 1756 O O . ILE A 1 214 ? 6.207 -0.618 -7.797 1.00 88.88 214 ILE A O 1
ATOM 1760 N N . PRO A 1 215 ? 6.094 -2.667 -6.896 1.00 88.94 215 PRO A N 1
ATOM 1761 C CA . PRO A 1 215 ? 6.710 -3.339 -8.036 1.00 88.94 215 PRO A CA 1
ATOM 1762 C C . PRO A 1 215 ? 5.763 -3.419 -9.236 1.00 88.94 215 PRO A C 1
ATOM 1764 O O . PRO A 1 215 ? 4.612 -3.822 -9.094 1.00 88.94 215 PRO A O 1
ATOM 1767 N N . VAL A 1 216 ? 6.250 -3.083 -10.428 1.00 91.94 216 VAL A N 1
ATOM 1768 C CA . VAL A 1 216 ? 5.493 -3.078 -11.684 1.00 91.94 216 VAL A CA 1
ATOM 1769 C C . VAL A 1 216 ? 6.284 -3.755 -12.798 1.00 91.94 216 VAL A C 1
ATOM 1771 O O . VAL A 1 216 ? 7.462 -3.477 -13.020 1.00 91.94 216 VAL A O 1
ATOM 1774 N N . LYS A 1 217 ? 5.625 -4.657 -13.527 1.00 91.44 217 LYS A N 1
ATOM 1775 C CA . LYS A 1 217 ? 6.226 -5.343 -14.671 1.00 91.44 217 LYS A CA 1
ATOM 1776 C C . LYS A 1 217 ? 6.045 -4.493 -15.918 1.00 91.44 217 LYS A C 1
ATOM 1778 O O . LYS A 1 217 ? 4.983 -4.537 -16.520 1.00 91.44 217 LYS A O 1
ATOM 1783 N N . ILE A 1 218 ? 7.071 -3.740 -16.295 1.00 92.94 218 ILE A N 1
ATOM 1784 C CA . ILE A 1 218 ? 7.008 -2.782 -17.417 1.00 92.94 218 ILE A CA 1
ATOM 1785 C C . ILE A 1 218 ? 7.885 -3.171 -18.614 1.00 92.94 218 ILE A C 1
ATOM 1787 O O . ILE A 1 218 ? 7.760 -2.605 -19.695 1.00 92.94 218 ILE A O 1
ATOM 1791 N N . ASN A 1 219 ? 8.774 -4.151 -18.443 1.00 92.56 219 ASN A N 1
ATOM 1792 C CA . ASN A 1 219 ? 9.721 -4.536 -19.482 1.00 92.56 219 ASN A CA 1
ATOM 1793 C C . ASN A 1 219 ? 9.045 -5.235 -20.670 1.00 92.56 219 ASN A C 1
ATOM 1795 O O . ASN A 1 219 ? 8.398 -6.268 -20.493 1.00 92.56 219 ASN A O 1
ATOM 1799 N N . GLY A 1 220 ? 9.316 -4.730 -21.876 1.00 91.38 220 GLY A N 1
ATOM 1800 C CA . GLY A 1 220 ? 8.821 -5.300 -23.132 1.00 91.38 220 GLY A CA 1
ATOM 1801 C C . GLY A 1 220 ? 7.347 -5.013 -23.414 1.00 91.38 220 GLY A C 1
ATOM 1802 O O . GLY A 1 220 ? 6.787 -5.638 -24.307 1.00 91.38 220 GLY A O 1
ATOM 1803 N N . LEU A 1 221 ? 6.728 -4.106 -22.654 1.00 94.31 221 LEU A N 1
ATOM 1804 C CA . LEU A 1 221 ? 5.357 -3.672 -22.889 1.00 94.31 221 LEU A CA 1
ATOM 1805 C C . LEU A 1 221 ? 5.290 -2.628 -24.003 1.00 94.31 221 LEU A C 1
ATOM 1807 O O . LEU A 1 221 ? 6.207 -1.823 -24.165 1.00 94.31 221 LEU A O 1
ATOM 1811 N N . ASN A 1 222 ? 4.174 -2.612 -24.728 1.00 95.44 222 ASN A N 1
ATOM 1812 C CA . ASN A 1 222 ? 3.813 -1.465 -25.561 1.00 95.44 222 ASN A CA 1
ATOM 1813 C C . ASN A 1 222 ? 3.174 -0.337 -24.722 1.00 95.44 222 ASN A C 1
ATOM 1815 O O . ASN A 1 222 ? 2.850 -0.523 -23.548 1.00 95.44 222 ASN A O 1
ATOM 1819 N N . THR A 1 223 ? 2.952 0.830 -25.335 1.00 94.94 223 THR A N 1
ATOM 1820 C CA . THR A 1 223 ? 2.421 2.030 -24.668 1.00 94.94 223 THR A CA 1
ATOM 1821 C C . THR A 1 223 ? 1.074 1.788 -23.957 1.00 94.94 223 THR A C 1
ATOM 1823 O O . THR A 1 223 ? 0.877 2.226 -22.823 1.00 94.94 223 THR A O 1
ATOM 1826 N N . LEU A 1 224 ? 0.144 1.035 -24.558 1.00 94.19 224 LEU A N 1
ATOM 1827 C CA . LEU A 1 224 ? -1.168 0.755 -23.951 1.00 94.19 224 LEU A CA 1
ATOM 1828 C C . LEU A 1 224 ? -1.072 -0.228 -22.778 1.00 94.19 224 LEU A C 1
ATOM 1830 O O . LEU A 1 224 ? -1.738 -0.055 -21.755 1.00 94.19 224 LEU A O 1
ATOM 1834 N N . GLU A 1 225 ? -0.231 -1.252 -22.906 1.00 95.12 225 GLU A N 1
ATOM 1835 C CA . GLU A 1 225 ? 0.035 -2.207 -21.830 1.00 95.12 225 GLU A CA 1
ATOM 1836 C C . GLU A 1 225 ? 0.736 -1.535 -20.648 1.00 95.12 225 GLU A C 1
ATOM 1838 O O . GLU A 1 225 ? 0.373 -1.785 -19.498 1.00 95.12 225 GLU A O 1
ATOM 1843 N N . PHE A 1 226 ? 1.688 -0.640 -20.928 1.00 94.62 226 PHE A N 1
ATOM 1844 C CA . PHE A 1 226 ? 2.341 0.188 -19.922 1.00 94.62 226 PHE A CA 1
ATOM 1845 C C . PHE A 1 226 ? 1.308 1.002 -19.136 1.00 94.62 226 PHE A C 1
ATOM 1847 O O . PHE A 1 226 ? 1.259 0.890 -17.910 1.00 94.62 226 PHE A O 1
ATOM 1854 N N . LYS A 1 227 ? 0.411 1.727 -19.826 1.00 93.62 227 LYS A N 1
ATOM 1855 C CA . LYS A 1 227 ? -0.678 2.482 -19.181 1.00 93.62 227 LYS A CA 1
ATOM 1856 C C . LYS A 1 227 ? -1.485 1.604 -18.229 1.00 93.62 227 LYS A C 1
ATOM 1858 O O . LYS A 1 227 ? -1.685 1.969 -17.071 1.00 93.62 227 LYS A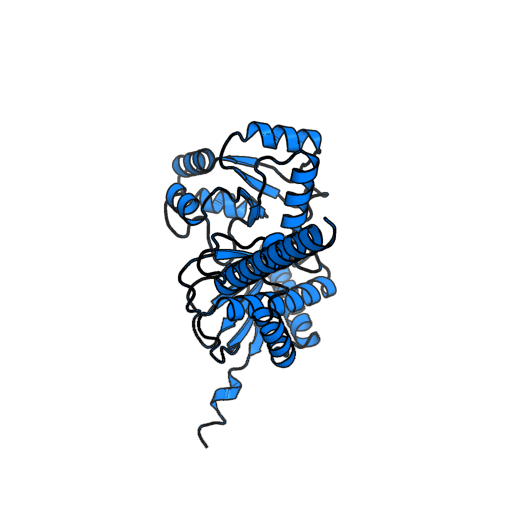 O 1
ATOM 1863 N N . LYS A 1 228 ? -1.913 0.435 -18.710 1.00 93.06 228 LYS A N 1
ATOM 1864 C CA . LYS A 1 228 ? -2.730 -0.500 -17.936 1.00 93.06 228 LYS A CA 1
ATOM 1865 C C . LYS A 1 228 ? -2.016 -0.962 -16.667 1.00 93.06 228 LYS A C 1
ATOM 1867 O O . LYS A 1 228 ? -2.616 -0.936 -15.599 1.00 93.06 228 LYS A O 1
ATOM 1872 N N . VAL A 1 229 ? -0.740 -1.341 -16.757 1.00 92.56 229 VAL A N 1
ATOM 1873 C CA . VAL A 1 229 ? 0.033 -1.798 -15.589 1.00 92.56 229 VAL A CA 1
ATOM 1874 C C . VAL A 1 229 ? 0.187 -0.694 -14.544 1.00 92.56 229 VAL A C 1
ATOM 1876 O O . VAL A 1 229 ? 0.066 -0.967 -13.349 1.00 92.56 229 VAL A O 1
ATOM 1879 N N . ILE A 1 230 ? 0.424 0.551 -14.963 1.00 92.94 230 ILE A N 1
ATOM 1880 C CA . ILE A 1 230 ? 0.552 1.663 -14.016 1.00 92.94 230 ILE A CA 1
ATOM 1881 C C . ILE A 1 230 ? -0.800 2.003 -13.367 1.00 92.94 230 ILE A C 1
ATOM 1883 O O . ILE A 1 230 ? -0.865 2.177 -12.149 1.00 92.94 230 ILE A O 1
ATOM 1887 N N . GLN A 1 231 ? -1.887 2.033 -14.145 1.00 91.62 231 GLN A N 1
ATOM 1888 C CA . GLN A 1 231 ? -3.241 2.241 -13.615 1.00 91.62 231 GLN A CA 1
ATOM 1889 C C . GLN A 1 231 ? -3.631 1.136 -12.622 1.00 91.62 231 GLN A C 1
ATOM 1891 O O . GLN A 1 231 ? -4.093 1.423 -11.518 1.00 91.62 231 GLN A O 1
ATOM 1896 N N . GLU A 1 232 ? -3.351 -0.127 -12.943 1.00 91.69 232 GLU A N 1
ATOM 1897 C CA . GLU A 1 232 ? -3.574 -1.240 -12.016 1.00 91.69 232 GLU A CA 1
ATOM 1898 C C . GLU A 1 232 ? -2.784 -1.066 -10.713 1.00 91.69 232 GLU A C 1
ATOM 1900 O O . GLU A 1 232 ? -3.306 -1.359 -9.637 1.00 91.69 232 GLU A O 1
ATOM 1905 N N . ALA A 1 233 ? -1.549 -0.559 -10.779 1.00 91.69 233 ALA A N 1
ATOM 1906 C CA . ALA A 1 233 ? -0.752 -0.300 -9.586 1.00 91.69 233 ALA A CA 1
ATOM 1907 C C . ALA A 1 233 ? -1.382 0.787 -8.697 1.00 91.69 233 ALA A C 1
ATOM 1909 O O . ALA A 1 233 ? -1.386 0.626 -7.474 1.00 91.69 233 ALA A O 1
ATOM 1910 N N . SER A 1 234 ? -1.958 1.852 -9.273 1.00 90.69 234 SER A N 1
ATOM 1911 C CA . SER A 1 234 ? -2.628 2.916 -8.498 1.00 90.69 234 SER A CA 1
ATOM 1912 C C . SER A 1 234 ? -3.887 2.460 -7.753 1.00 90.69 234 SER A C 1
ATOM 1914 O O . SER A 1 234 ? -4.242 3.032 -6.723 1.00 90.69 234 SER A O 1
ATOM 1916 N N . GLU A 1 235 ? -4.521 1.374 -8.203 1.00 91.94 235 GLU A N 1
ATOM 1917 C CA . GLU A 1 235 ? -5.668 0.754 -7.523 1.00 91.94 235 GLU A CA 1
ATOM 1918 C C . GLU A 1 235 ? -5.262 -0.127 -6.327 1.00 91.94 235 GLU A C 1
ATOM 1920 O O . GLU A 1 235 ? -6.103 -0.771 -5.680 1.00 91.94 235 GLU A O 1
ATOM 1925 N N . THR A 1 236 ? -3.963 -0.212 -6.042 1.00 91.88 236 THR A N 1
ATOM 1926 C CA . THR A 1 236 ? -3.412 -1.065 -4.992 1.00 91.88 236 THR A CA 1
ATOM 1927 C C . THR A 1 236 ? -2.729 -0.255 -3.902 1.00 91.88 236 THR A C 1
ATOM 1929 O O . THR A 1 236 ? -2.274 0.869 -4.097 1.00 91.88 236 THR A O 1
ATOM 1932 N N . VAL A 1 237 ? -2.643 -0.860 -2.723 1.00 91.69 237 VAL A N 1
ATOM 1933 C CA . VAL A 1 237 ? -1.878 -0.357 -1.587 1.00 91.69 237 VAL A CA 1
ATOM 1934 C C . VAL A 1 237 ? -0.797 -1.358 -1.212 1.00 91.69 237 VAL A C 1
ATOM 1936 O O . VAL A 1 237 ? -0.942 -2.561 -1.429 1.00 91.69 237 VAL A O 1
ATOM 1939 N N . GLY A 1 238 ? 0.297 -0.870 -0.640 1.00 89.44 238 GLY A N 1
ATOM 1940 C CA . GLY A 1 238 ? 1.396 -1.721 -0.204 1.00 89.44 238 GLY A CA 1
ATOM 1941 C C . GLY A 1 238 ? 1.131 -2.398 1.145 1.00 89.44 238 GLY A C 1
ATOM 1942 O O . GLY A 1 238 ? 0.751 -1.736 2.111 1.00 89.44 238 GLY A O 1
ATOM 1943 N N . LEU A 1 239 ? 1.424 -3.698 1.229 1.00 91.38 239 LEU A N 1
ATOM 1944 C CA . LEU A 1 239 ? 1.757 -4.419 2.461 1.00 91.38 239 LEU A CA 1
ATOM 1945 C C . LEU A 1 239 ? 3.186 -4.967 2.364 1.00 91.38 239 LEU A C 1
ATOM 1947 O O . LEU A 1 239 ? 3.491 -5.716 1.441 1.00 91.38 239 LEU A O 1
ATOM 1951 N N . LEU A 1 240 ? 4.055 -4.635 3.317 1.00 88.94 240 LEU A N 1
ATOM 1952 C CA . LEU A 1 240 ? 5.368 -5.272 3.422 1.00 88.94 240 LEU A CA 1
ATOM 1953 C C . LEU A 1 240 ? 5.243 -6.504 4.321 1.00 88.94 240 LEU A C 1
ATOM 1955 O O . LEU A 1 240 ? 5.012 -6.367 5.525 1.00 88.94 240 LEU A O 1
ATOM 1959 N N . LEU A 1 241 ? 5.374 -7.703 3.752 1.00 87.00 241 LEU A N 1
ATOM 1960 C CA . LEU A 1 241 ? 5.533 -8.905 4.564 1.00 87.00 241 LEU A CA 1
ATOM 1961 C C . LEU A 1 241 ? 6.957 -8.960 5.086 1.00 87.00 241 LEU A C 1
ATOM 1963 O O . LEU A 1 241 ? 7.896 -8.909 4.302 1.00 87.00 241 LEU A O 1
ATOM 1967 N N . THR A 1 242 ? 7.105 -9.096 6.395 1.00 84.38 242 THR A N 1
ATOM 1968 C CA . THR A 1 242 ? 8.398 -9.242 7.062 1.00 84.38 242 THR A CA 1
ATOM 1969 C C . THR A 1 242 ? 8.313 -10.349 8.108 1.00 84.38 242 THR A C 1
ATOM 1971 O O . THR A 1 242 ? 7.220 -10.795 8.481 1.00 84.38 242 THR A O 1
ATOM 1974 N N . GLY A 1 243 ? 9.467 -10.746 8.643 1.00 79.50 243 GLY A N 1
ATOM 1975 C CA . GLY A 1 243 ? 9.518 -11.419 9.937 1.00 79.50 243 GLY A CA 1
ATOM 1976 C C . GLY A 1 243 ? 8.958 -10.504 11.035 1.00 79.50 243 GLY A C 1
ATOM 1977 O O . GLY A 1 243 ? 9.058 -9.275 10.952 1.00 79.50 243 GLY A O 1
ATOM 1978 N N . GLY A 1 244 ? 8.335 -11.090 12.058 1.00 86.69 244 GLY A N 1
ATOM 1979 C CA . GLY A 1 244 ? 7.733 -10.345 13.174 1.00 86.69 244 GLY A CA 1
ATOM 1980 C C . GLY A 1 244 ? 6.205 -10.325 13.161 1.00 86.69 244 GLY A C 1
ATOM 1981 O O . GLY A 1 244 ? 5.563 -11.033 12.389 1.00 86.69 244 GLY A O 1
ATOM 1982 N N . ASN A 1 245 ? 5.607 -9.570 14.080 1.00 89.69 245 ASN A N 1
ATOM 1983 C CA . ASN A 1 245 ? 4.168 -9.616 14.349 1.00 89.69 245 ASN A CA 1
ATOM 1984 C C . ASN A 1 245 ? 3.411 -8.316 14.046 1.00 89.69 245 ASN A C 1
ATOM 1986 O O . ASN A 1 245 ? 2.192 -8.322 14.158 1.00 89.69 245 ASN A O 1
ATOM 1990 N N . ASP A 1 246 ? 4.097 -7.240 13.662 1.00 91.94 246 ASP A N 1
ATOM 1991 C CA . ASP A 1 246 ? 3.492 -5.928 13.415 1.00 91.94 246 ASP A CA 1
ATOM 1992 C C . ASP A 1 246 ? 3.561 -5.565 11.925 1.00 91.94 246 ASP A C 1
ATOM 1994 O O . ASP A 1 246 ? 4.653 -5.370 11.374 1.00 91.94 246 ASP A O 1
ATOM 1998 N N . PHE A 1 247 ? 2.393 -5.408 11.304 1.00 93.75 247 PHE A N 1
ATOM 1999 C CA . PHE A 1 247 ? 2.208 -5.098 9.886 1.00 93.75 247 PHE A CA 1
ATOM 2000 C C . PHE A 1 247 ? 1.445 -3.788 9.720 1.00 93.75 247 PHE A C 1
ATOM 2002 O O . PHE A 1 247 ? 0.578 -3.468 10.532 1.00 93.75 247 PHE A O 1
ATOM 2009 N N . ILE A 1 248 ? 1.754 -3.031 8.667 1.00 94.94 248 ILE A N 1
ATOM 2010 C CA . ILE A 1 248 ? 1.120 -1.737 8.400 1.00 94.94 248 ILE A CA 1
ATOM 2011 C C . ILE A 1 248 ? 0.677 -1.676 6.940 1.00 94.94 248 ILE A C 1
ATOM 2013 O O . ILE A 1 248 ? 1.421 -2.081 6.050 1.00 94.94 248 ILE A O 1
ATOM 2017 N N . VAL A 1 249 ? -0.530 -1.160 6.706 1.00 95.38 249 VAL A N 1
ATOM 2018 C CA . VAL A 1 249 ? -1.106 -0.952 5.373 1.00 95.38 249 VAL A CA 1
ATOM 2019 C C . VAL A 1 249 ? -1.657 0.466 5.272 1.00 95.38 249 VAL A C 1
ATOM 2021 O O . VAL A 1 249 ? -2.457 0.891 6.104 1.00 95.38 249 VAL A O 1
ATOM 2024 N N . LYS A 1 250 ? -1.261 1.209 4.239 1.00 94.00 250 LYS A N 1
ATOM 2025 C CA . LYS A 1 250 ? -1.843 2.520 3.909 1.00 94.00 250 LYS A CA 1
ATOM 2026 C C . LYS A 1 250 ? -3.229 2.290 3.289 1.00 94.00 250 LYS A C 1
ATOM 2028 O O . LYS A 1 250 ? -3.310 1.640 2.259 1.00 94.00 250 LYS A O 1
ATOM 2033 N N . CYS A 1 251 ? -4.312 2.752 3.917 1.00 94.56 251 CYS A N 1
ATOM 2034 C CA . CYS A 1 251 ? -5.679 2.347 3.541 1.00 94.56 251 CYS A CA 1
ATOM 2035 C C . CYS A 1 251 ? -6.545 3.468 2.963 1.00 94.56 251 CYS A C 1
ATOM 2037 O O . CYS A 1 251 ? -7.501 3.174 2.247 1.00 94.56 251 CYS A O 1
ATOM 2039 N N . ALA A 1 252 ? -6.260 4.730 3.284 1.00 95.50 252 ALA A N 1
ATOM 2040 C CA . ALA A 1 252 ? -7.040 5.860 2.791 1.00 95.50 252 ALA A CA 1
ATOM 2041 C C . ALA A 1 252 ? -6.296 7.197 2.923 1.00 95.50 252 ALA A C 1
ATOM 2043 O O . ALA A 1 252 ? -5.271 7.268 3.607 1.00 95.50 252 ALA A O 1
ATOM 2044 N N . LYS A 1 253 ? -6.862 8.242 2.312 1.00 93.81 253 LYS A N 1
ATOM 2045 C CA . LYS A 1 253 ? -6.565 9.659 2.560 1.00 93.81 253 LYS A CA 1
ATOM 2046 C C . LYS A 1 253 ? -7.681 10.283 3.414 1.00 93.81 253 LYS A C 1
ATOM 2048 O O . LYS A 1 253 ? -8.832 9.857 3.310 1.00 93.81 253 LYS A O 1
ATOM 2053 N N . SER A 1 254 ? -7.342 11.209 4.309 1.00 92.69 254 SER A N 1
ATOM 2054 C CA . SER A 1 254 ? -8.262 11.714 5.338 1.00 92.69 254 SER A CA 1
ATOM 2055 C C . SER A 1 254 ? -9.358 12.649 4.820 1.00 92.69 254 SER A C 1
ATOM 2057 O O . SER A 1 254 ? -10.462 12.621 5.357 1.00 92.69 254 SER A O 1
ATOM 2059 N N . GLU A 1 255 ? -9.060 13.475 3.818 1.00 90.38 255 GLU A N 1
ATOM 2060 C CA . GLU A 1 255 ? -9.936 14.537 3.306 1.00 90.38 255 GLU A CA 1
ATOM 2061 C C . GLU A 1 255 ? -10.424 14.239 1.881 1.00 90.38 255 GLU A C 1
ATOM 2063 O O . GLU A 1 255 ? -11.603 14.436 1.595 1.00 90.38 255 GLU A O 1
ATOM 2068 N N . SER A 1 256 ? -9.570 13.686 1.009 1.00 90.56 256 SER A N 1
ATOM 2069 C CA . SER A 1 256 ? -9.942 13.368 -0.384 1.00 90.56 256 SER A CA 1
ATOM 2070 C C . SER A 1 256 ? -10.865 12.157 -0.539 1.00 90.56 256 SER A C 1
ATOM 2072 O O . SER A 1 256 ? -11.353 11.900 -1.634 1.00 90.56 256 SER A O 1
ATOM 2074 N N . MET A 1 257 ? -11.119 11.392 0.526 1.00 94.06 257 MET A N 1
ATOM 2075 C CA . MET A 1 257 ? -12.007 10.226 0.485 1.00 94.06 257 MET A CA 1
ATOM 2076 C C . MET A 1 257 ? -13.200 10.415 1.412 1.00 94.06 257 MET A C 1
ATOM 2078 O O . MET A 1 257 ? -13.075 10.879 2.548 1.00 94.06 257 MET A O 1
ATOM 2082 N N . THR A 1 258 ? -14.378 9.966 0.985 1.00 95.88 258 THR A N 1
ATOM 2083 C CA . THR A 1 258 ? -15.543 9.972 1.867 1.00 95.88 258 THR A CA 1
ATOM 2084 C C . THR A 1 258 ? -15.368 8.947 2.985 1.00 95.88 258 THR A C 1
ATOM 2086 O O . THR A 1 258 ? -14.849 7.846 2.798 1.00 95.88 258 THR A O 1
ATOM 2089 N N . LYS A 1 259 ? -15.915 9.240 4.167 1.00 96.44 259 LYS A N 1
ATOM 2090 C CA . LYS A 1 259 ? -15.867 8.338 5.335 1.00 96.44 259 LYS A CA 1
ATOM 2091 C C . LYS A 1 259 ? -16.346 6.914 5.016 1.00 96.44 259 LYS A C 1
ATOM 2093 O O . LYS A 1 259 ? -15.821 5.940 5.550 1.00 96.44 259 LYS A O 1
ATOM 2098 N N . LYS A 1 260 ? -17.330 6.778 4.120 1.00 97.06 260 LYS A N 1
ATOM 2099 C CA . LYS A 1 260 ? -17.860 5.484 3.665 1.00 97.06 260 LYS A CA 1
ATOM 2100 C C . LYS A 1 260 ? -16.830 4.693 2.855 1.00 97.06 260 LYS A C 1
ATOM 2102 O O . LYS A 1 260 ? -16.741 3.476 3.022 1.00 97.06 260 LYS A O 1
ATOM 2107 N N . GLU A 1 261 ? -16.080 5.363 1.989 1.00 97.62 261 GLU A N 1
ATOM 2108 C CA . GLU A 1 261 ? -15.002 4.761 1.199 1.00 97.62 261 GLU A CA 1
ATOM 2109 C C . GLU A 1 261 ? -13.844 4.349 2.101 1.00 97.62 261 GLU A C 1
ATOM 2111 O O . GLU A 1 261 ? -13.407 3.202 2.028 1.00 97.62 261 GLU A O 1
ATOM 2116 N N . ILE A 1 262 ? -13.447 5.222 3.035 1.00 97.81 262 ILE A N 1
ATOM 2117 C CA . ILE A 1 262 ? -12.406 4.937 4.031 1.00 97.81 262 ILE A CA 1
ATOM 2118 C C . ILE A 1 262 ? -12.745 3.665 4.815 1.00 97.81 262 ILE A C 1
ATOM 2120 O O . ILE A 1 262 ? -11.941 2.736 4.872 1.00 97.81 262 ILE A O 1
ATOM 2124 N N . VAL A 1 263 ? -13.957 3.577 5.379 1.00 98.00 263 VAL A N 1
ATOM 2125 C CA . VAL A 1 263 ? -14.394 2.396 6.143 1.00 98.00 263 VAL A CA 1
ATOM 2126 C C . VAL A 1 263 ? -14.360 1.136 5.274 1.00 98.00 263 VAL A C 1
ATOM 2128 O O . VAL A 1 263 ? -13.877 0.097 5.720 1.00 98.00 263 VAL A O 1
ATOM 2131 N N . LYS A 1 264 ? -14.833 1.200 4.023 1.00 97.62 264 LYS A N 1
ATOM 2132 C CA . LYS A 1 264 ? -14.793 0.048 3.108 1.00 97.62 264 LYS A CA 1
ATOM 2133 C C . LYS A 1 264 ? -13.360 -0.383 2.783 1.00 97.62 264 LYS A C 1
ATOM 2135 O O . LYS A 1 264 ? -13.087 -1.584 2.797 1.00 97.62 264 LYS A O 1
ATOM 2140 N N . ASN A 1 265 ? -12.460 0.566 2.533 1.00 97.88 265 ASN A N 1
ATOM 2141 C CA . ASN A 1 265 ? -11.049 0.282 2.300 1.00 97.88 265 ASN A CA 1
ATOM 2142 C C . ASN A 1 265 ? -10.401 -0.382 3.511 1.00 97.88 265 ASN A C 1
ATOM 2144 O O . ASN A 1 265 ? -9.792 -1.433 3.350 1.00 97.88 265 ASN A O 1
ATOM 2148 N N . VAL A 1 266 ? -10.586 0.171 4.714 1.00 97.50 26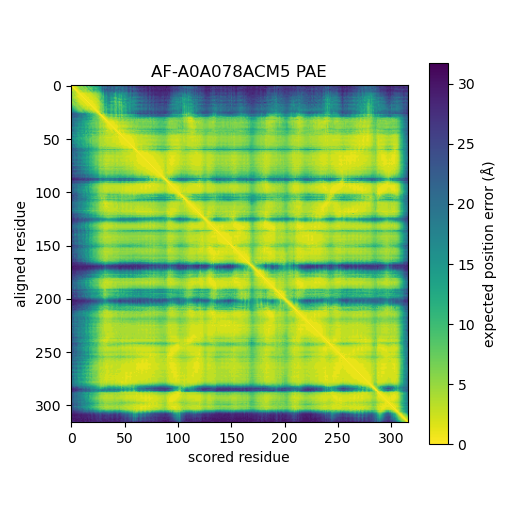6 VAL A N 1
ATOM 2149 C CA . VAL A 1 266 ? -10.045 -0.390 5.964 1.00 97.50 266 VAL A CA 1
ATOM 2150 C C . VAL A 1 266 ? -10.500 -1.835 6.163 1.00 97.50 266 VAL A C 1
ATOM 2152 O O . VAL A 1 266 ? -9.674 -2.717 6.386 1.00 97.50 266 VAL A O 1
ATOM 2155 N N . MET A 1 267 ? -11.803 -2.096 6.033 1.00 96.31 267 MET A N 1
ATOM 2156 C CA . MET A 1 267 ? -12.377 -3.434 6.213 1.00 96.31 267 MET A CA 1
ATOM 2157 C C . MET A 1 267 ? -11.796 -4.442 5.212 1.00 96.31 267 MET A C 1
ATOM 2159 O O . MET A 1 267 ? -11.404 -5.549 5.585 1.00 96.31 267 MET A O 1
ATOM 2163 N N . GLN A 1 268 ? -11.718 -4.055 3.935 1.00 95.62 268 GLN A N 1
ATOM 2164 C CA . GLN A 1 268 ? -11.209 -4.927 2.879 1.00 95.62 268 GLN A CA 1
ATOM 2165 C C . GLN A 1 268 ? -9.695 -5.145 2.991 1.00 95.62 268 GLN A C 1
ATOM 2167 O O . GLN A 1 268 ? -9.221 -6.266 2.794 1.00 95.62 268 GLN A O 1
ATOM 2172 N N . ALA A 1 269 ? -8.941 -4.092 3.315 1.00 96.19 269 ALA A N 1
ATOM 2173 C CA . ALA A 1 269 ? -7.501 -4.149 3.518 1.00 96.19 269 ALA A CA 1
ATOM 2174 C C . ALA A 1 269 ? -7.153 -5.041 4.712 1.00 96.19 269 ALA A C 1
ATOM 2176 O O . ALA A 1 269 ? -6.287 -5.900 4.576 1.00 96.19 269 ALA A O 1
ATOM 2177 N N . ALA A 1 270 ? -7.878 -4.922 5.832 1.00 95.69 270 ALA A N 1
ATOM 2178 C CA . ALA A 1 270 ? -7.698 -5.782 7.000 1.00 95.69 270 ALA A CA 1
ATOM 2179 C C . ALA A 1 270 ? -7.881 -7.257 6.644 1.00 95.69 270 ALA A C 1
ATOM 2181 O O . ALA A 1 270 ? -6.982 -8.064 6.880 1.00 95.69 270 ALA A O 1
ATOM 2182 N N . LEU A 1 271 ? -9.003 -7.601 6.005 1.00 93.94 271 LEU A N 1
ATOM 2183 C CA . LEU A 1 271 ? -9.272 -8.973 5.586 1.00 93.94 271 LEU A CA 1
ATOM 2184 C C . LEU A 1 271 ? -8.167 -9.510 4.664 1.00 93.94 271 LEU A C 1
ATOM 2186 O O . LEU A 1 271 ? -7.609 -10.574 4.928 1.00 93.94 271 LEU A O 1
ATOM 2190 N N . ARG A 1 272 ? -7.830 -8.776 3.594 1.00 93.25 272 ARG A N 1
ATOM 2191 C CA . ARG A 1 272 ? -6.830 -9.223 2.610 1.00 93.25 272 ARG A CA 1
ATOM 2192 C C . ARG A 1 272 ? -5.440 -9.358 3.221 1.00 93.25 272 ARG A C 1
ATOM 2194 O O . ARG A 1 272 ? -4.787 -10.376 2.993 1.00 93.25 272 ARG A O 1
ATOM 2201 N N . ALA A 1 273 ? -5.012 -8.373 4.009 1.00 93.81 273 ALA A N 1
ATOM 2202 C CA . ALA A 1 273 ? -3.713 -8.379 4.665 1.00 93.81 273 ALA A CA 1
ATOM 2203 C C . ALA A 1 273 ? -3.585 -9.561 5.630 1.00 93.81 273 ALA A C 1
ATOM 2205 O O . ALA A 1 273 ? -2.627 -10.319 5.528 1.00 93.81 273 ALA A O 1
ATOM 2206 N N . ILE A 1 274 ? -4.576 -9.786 6.499 1.00 92.56 274 ILE A N 1
ATOM 2207 C CA . ILE A 1 274 ? -4.561 -10.900 7.459 1.00 92.56 274 ILE A CA 1
ATOM 2208 C C . ILE A 1 274 ? -4.518 -12.246 6.733 1.00 92.56 274 ILE A C 1
ATOM 2210 O O . ILE A 1 274 ? -3.710 -13.106 7.083 1.00 92.56 274 ILE A O 1
ATOM 2214 N N . CYS A 1 275 ? -5.334 -12.428 5.690 1.00 91.06 275 CYS A N 1
ATOM 2215 C CA . CYS A 1 275 ? -5.301 -13.654 4.894 1.00 91.06 275 CYS A CA 1
ATOM 2216 C C . CYS A 1 275 ? -3.914 -13.916 4.301 1.00 91.06 275 CYS A C 1
ATOM 2218 O O . CYS A 1 275 ? -3.447 -15.051 4.331 1.00 91.06 275 CYS A O 1
ATOM 2220 N N . LEU A 1 276 ? -3.243 -12.882 3.790 1.00 90.19 276 LEU A N 1
ATOM 2221 C CA . LEU A 1 276 ? -1.910 -13.008 3.204 1.00 90.19 276 LEU A CA 1
ATOM 2222 C C . LEU A 1 276 ? -0.821 -13.258 4.250 1.00 90.19 276 LEU A C 1
ATOM 2224 O O . LEU A 1 276 ? 0.015 -14.130 4.033 1.00 90.19 276 LEU A O 1
ATOM 2228 N N . ILE A 1 277 ? -0.879 -12.577 5.397 1.00 89.62 277 ILE A N 1
ATOM 2229 C CA . ILE A 1 277 ? 0.034 -12.791 6.529 1.00 89.62 277 ILE A CA 1
ATOM 2230 C C . ILE A 1 277 ? -0.073 -14.229 7.054 1.00 89.62 277 ILE A C 1
ATOM 2232 O O . ILE A 1 277 ? 0.933 -14.843 7.391 1.00 89.62 277 ILE A O 1
ATOM 2236 N N . ILE A 1 278 ? -1.283 -14.792 7.137 1.00 88.00 278 ILE A N 1
ATOM 2237 C CA . ILE A 1 278 ? -1.476 -16.191 7.552 1.00 88.00 278 ILE A CA 1
ATOM 2238 C C . ILE A 1 278 ? -1.040 -17.145 6.432 1.00 88.00 278 ILE A C 1
ATOM 2240 O O . ILE A 1 278 ? -0.410 -18.170 6.694 1.00 88.00 278 ILE A O 1
ATOM 2244 N N . TYR A 1 279 ? -1.348 -16.823 5.172 1.00 86.56 279 TYR A N 1
ATOM 2245 C CA . TYR A 1 279 ? -0.972 -17.645 4.021 1.00 86.56 279 TYR A CA 1
ATOM 2246 C C . TYR A 1 279 ? 0.546 -17.781 3.871 1.00 86.56 279 TYR A C 1
ATOM 2248 O O . TYR A 1 279 ? 1.019 -18.866 3.514 1.00 86.56 279 TYR A O 1
ATOM 2256 N N . SER A 1 280 ? 1.298 -16.718 4.172 1.00 82.69 280 SER A N 1
ATOM 2257 C CA . SER A 1 280 ? 2.760 -16.687 4.082 1.00 82.69 280 SER A CA 1
ATOM 2258 C C . SER A 1 280 ? 3.466 -17.527 5.145 1.00 82.69 280 SER A C 1
ATOM 2260 O O . SER A 1 280 ? 4.653 -17.799 4.995 1.00 82.69 280 SER A O 1
ATOM 2262 N N . GLN A 1 281 ? 2.764 -17.960 6.196 1.00 80.25 281 GLN A N 1
ATOM 2263 C CA . GLN A 1 281 ? 3.367 -18.735 7.280 1.00 80.25 281 GLN A CA 1
ATOM 2264 C C . GLN A 1 281 ? 3.580 -20.199 6.881 1.00 80.25 281 GLN A C 1
ATOM 2266 O O . GLN A 1 281 ? 2.713 -20.821 6.242 1.00 80.25 281 GLN A O 1
ATOM 2271 N N . LYS A 1 282 ? 4.725 -20.772 7.288 1.00 73.62 282 LYS A N 1
ATOM 2272 C CA . LYS A 1 282 ? 5.052 -22.188 7.010 1.00 73.62 282 LYS A CA 1
ATOM 2273 C C . LYS A 1 282 ? 4.144 -23.105 7.819 1.00 73.62 282 LYS A C 1
ATOM 2275 O O . LYS A 1 282 ? 3.609 -24.082 7.298 1.00 73.62 282 LYS A O 1
ATOM 2280 N N . LYS A 1 283 ? 3.932 -22.767 9.092 1.00 68.00 283 LYS A N 1
ATOM 2281 C CA . LYS A 1 283 ? 2.952 -23.430 9.956 1.00 68.00 283 LYS A CA 1
ATOM 2282 C C . LYS A 1 283 ? 1.755 -22.508 10.123 1.00 68.00 283 LYS A C 1
ATOM 2284 O O . LYS A 1 283 ? 1.895 -21.429 10.688 1.00 68.00 283 LYS A O 1
ATOM 2289 N N . ILE A 1 284 ? 0.572 -22.973 9.718 1.00 62.50 284 ILE A N 1
ATOM 2290 C CA . ILE A 1 284 ? -0.701 -22.360 10.117 1.00 62.50 284 ILE A CA 1
ATOM 2291 C C . ILE A 1 284 ? -0.892 -22.676 11.607 1.00 62.50 284 ILE A C 1
ATOM 2293 O O . ILE A 1 284 ? -1.685 -23.531 11.991 1.00 62.50 284 ILE A O 1
ATOM 2297 N N . LYS A 1 285 ? -0.087 -22.054 12.472 1.00 56.66 285 LYS A N 1
ATOM 2298 C CA . LYS A 1 285 ? -0.407 -21.994 13.898 1.00 56.66 285 LYS A CA 1
ATOM 2299 C C . LYS A 1 285 ? -1.712 -21.203 14.008 1.00 56.66 285 LYS A C 1
ATOM 2301 O O . LYS A 1 285 ? -2.044 -20.454 13.091 1.00 56.66 285 LYS A O 1
ATOM 2306 N N . ASN A 1 286 ? -2.457 -21.353 15.102 1.00 57.50 286 ASN A N 1
ATOM 2307 C CA . ASN A 1 286 ? -3.598 -20.486 15.421 1.00 57.50 286 ASN A CA 1
ATOM 2308 C C . ASN A 1 286 ? -3.101 -19.045 15.641 1.00 57.50 286 ASN A C 1
ATOM 2310 O O . ASN A 1 286 ? -3.091 -18.544 16.762 1.00 57.50 286 ASN A O 1
ATOM 2314 N N . ASN A 1 287 ? -2.611 -18.398 14.584 1.00 61.25 287 ASN A N 1
ATOM 2315 C CA . ASN A 1 287 ? -2.001 -17.093 14.633 1.00 61.25 287 ASN A CA 1
ATOM 2316 C C . ASN A 1 287 ? -3.141 -16.086 14.650 1.00 61.25 287 ASN A C 1
ATOM 2318 O O . ASN A 1 287 ? -3.617 -15.603 13.623 1.00 61.25 287 ASN A O 1
ATOM 2322 N N . GLY A 1 288 ? -3.680 -15.921 15.854 1.00 75.75 288 GLY A N 1
ATOM 2323 C CA . GLY A 1 288 ? -4.730 -14.971 16.133 1.00 75.75 288 GLY A CA 1
ATOM 2324 C C . GLY A 1 288 ? -4.230 -13.560 15.879 1.00 75.75 288 GLY A C 1
ATOM 2325 O O . GLY A 1 288 ? -3.056 -13.237 16.074 1.00 75.75 288 GLY A O 1
ATOM 2326 N N . ILE A 1 289 ? -5.154 -12.721 15.448 1.00 87.56 289 ILE A N 1
ATOM 2327 C CA . ILE A 1 289 ? -4.982 -11.279 15.488 1.00 87.56 289 ILE A CA 1
ATOM 2328 C C . ILE A 1 289 ? -4.902 -10.913 16.971 1.00 87.56 289 ILE A C 1
ATOM 2330 O O . ILE A 1 289 ? -5.793 -11.292 17.729 1.00 87.56 289 ILE A O 1
ATOM 2334 N N . LYS A 1 290 ? -3.850 -10.218 17.390 1.00 90.19 290 LYS A N 1
ATOM 2335 C CA . LYS A 1 290 ? -3.782 -9.629 18.727 1.00 90.19 290 LYS A CA 1
ATOM 2336 C C . LYS A 1 290 ? -4.644 -8.375 18.771 1.00 90.19 290 LYS A C 1
ATOM 2338 O O . LYS A 1 290 ? -5.536 -8.250 19.599 1.00 90.19 290 LYS A O 1
ATOM 2343 N N . GLN A 1 291 ? -4.376 -7.473 17.832 1.00 93.19 291 GLN A N 1
ATOM 2344 C CA . GLN A 1 291 ? -4.949 -6.140 17.820 1.00 93.19 291 GLN A CA 1
ATOM 2345 C C . GLN A 1 291 ? -4.959 -5.577 16.399 1.00 93.19 291 GLN A C 1
ATOM 2347 O O . GLN A 1 291 ? -4.070 -5.862 15.591 1.00 93.19 291 GLN A O 1
ATOM 2352 N N . ILE A 1 292 ? -5.962 -4.757 16.104 1.00 96.12 292 ILE A N 1
ATOM 2353 C CA . ILE A 1 292 ? -6.055 -3.964 14.882 1.00 96.12 292 ILE A CA 1
ATOM 2354 C C . ILE A 1 292 ? -6.289 -2.513 15.282 1.00 96.12 292 ILE A C 1
ATOM 2356 O O . ILE A 1 292 ? -7.211 -2.214 16.041 1.00 96.12 292 ILE A O 1
ATOM 2360 N N . GLN A 1 293 ? -5.467 -1.609 14.757 1.00 97.50 293 GLN A N 1
ATOM 2361 C CA . GLN A 1 293 ? -5.516 -0.183 15.078 1.00 97.50 293 GLN A CA 1
ATOM 2362 C C . GLN A 1 293 ? -5.489 0.663 13.811 1.00 97.50 293 GLN A C 1
ATOM 2364 O O . GLN A 1 293 ? -4.916 0.262 12.799 1.00 97.50 293 GLN A O 1
ATOM 2369 N N . LEU A 1 294 ? -6.034 1.871 13.896 1.00 98.00 294 LEU A N 1
ATOM 2370 C CA . LEU A 1 294 ? -5.897 2.904 12.877 1.00 98.00 294 LEU A CA 1
ATOM 2371 C C . LEU A 1 294 ? -5.080 4.074 13.419 1.00 98.00 294 LEU A C 1
ATOM 2373 O O . LEU A 1 294 ? -5.203 4.431 14.586 1.00 98.00 294 LEU A O 1
ATOM 2377 N N . GLN A 1 295 ? -4.260 4.685 12.574 1.00 96.81 295 GLN A N 1
ATOM 2378 C CA . GLN A 1 295 ? -3.533 5.914 12.901 1.00 96.81 295 GLN A CA 1
ATOM 2379 C C . GLN A 1 295 ? -3.342 6.773 11.657 1.00 96.81 295 GLN A C 1
ATOM 2381 O O . GLN A 1 295 ? -3.366 6.247 10.545 1.00 96.81 295 GLN A O 1
ATOM 2386 N N . THR A 1 296 ? -3.095 8.065 11.836 1.00 94.88 296 THR A N 1
ATOM 2387 C CA . THR A 1 296 ? -2.540 8.911 10.776 1.00 94.88 296 THR A CA 1
ATOM 2388 C C . THR A 1 296 ? -1.009 8.935 10.848 1.00 94.88 296 THR A C 1
ATOM 2390 O O . THR A 1 296 ? -0.405 8.176 11.614 1.00 94.88 296 THR A O 1
ATOM 2393 N N . THR A 1 297 ? -0.331 9.781 10.068 1.00 90.38 297 THR A N 1
ATOM 2394 C CA . THR A 1 297 ? 1.133 9.904 10.159 1.00 90.38 297 THR A CA 1
ATOM 2395 C C . THR A 1 297 ? 1.577 10.417 11.531 1.00 90.38 297 THR A C 1
ATOM 2397 O O . THR A 1 297 ? 2.609 9.966 12.038 1.00 90.38 297 THR A O 1
ATOM 2400 N N . LYS A 1 298 ? 0.799 11.335 12.126 1.00 90.50 298 LYS A N 1
ATOM 2401 C CA . LYS A 1 298 ? 1.133 12.053 13.370 1.00 90.50 298 LYS A CA 1
ATOM 2402 C C . LYS A 1 298 ? 0.261 11.675 14.577 1.00 90.50 298 LYS A C 1
ATOM 2404 O O . LYS A 1 298 ? 0.574 12.104 15.685 1.00 90.50 298 LYS A O 1
ATOM 2409 N N . SER A 1 299 ? -0.827 10.925 14.393 1.00 92.69 299 SER A N 1
ATOM 2410 C CA . SER A 1 299 ? -1.705 10.537 15.503 1.00 92.69 299 SER A CA 1
ATOM 2411 C C . SER A 1 299 ? -1.162 9.343 16.292 1.00 92.69 299 SER A C 1
ATOM 2413 O O . SER A 1 299 ? -0.377 8.541 15.786 1.00 92.69 299 SER A O 1
ATOM 2415 N N . MET A 1 300 ? -1.666 9.171 17.514 1.00 93.44 300 MET A N 1
ATOM 2416 C CA . MET A 1 300 ? -1.555 7.896 18.224 1.00 93.44 300 MET A CA 1
ATOM 2417 C C . MET A 1 300 ? -2.437 6.823 17.553 1.00 93.44 300 MET A C 1
ATOM 2419 O O . MET A 1 300 ? -3.469 7.176 16.967 1.00 93.44 300 MET A O 1
ATOM 2423 N N . PRO A 1 301 ? -2.071 5.529 17.635 1.00 95.81 301 PRO A N 1
ATOM 2424 C CA . PRO A 1 301 ? -2.928 4.436 17.193 1.00 95.81 301 PRO A CA 1
ATOM 2425 C C . PRO A 1 301 ? -4.187 4.316 18.047 1.00 95.81 301 PRO A C 1
ATOM 2427 O O . PRO A 1 301 ? -4.117 4.302 19.273 1.00 95.81 301 PRO A O 1
ATOM 2430 N N . LEU A 1 302 ? -5.331 4.176 17.385 1.00 96.50 302 LEU A N 1
ATOM 2431 C CA . LEU A 1 302 ? -6.630 3.943 18.003 1.00 96.50 302 LEU A CA 1
ATOM 2432 C C . LEU A 1 302 ? -7.117 2.529 17.658 1.00 96.50 302 LEU A C 1
ATOM 2434 O O . LEU A 1 302 ? -7.176 2.190 16.470 1.00 96.50 302 LEU A O 1
ATOM 2438 N N . PRO A 1 303 ? -7.456 1.690 18.649 1.00 95.62 303 PRO A N 1
ATOM 2439 C CA . PRO A 1 303 ? -7.893 0.324 18.395 1.00 95.62 303 PRO A CA 1
ATOM 2440 C C . PRO A 1 303 ? -9.278 0.286 17.739 1.00 95.62 303 PRO A C 1
ATOM 2442 O O . PRO A 1 303 ? -10.185 1.028 18.108 1.00 95.62 303 PRO A O 1
ATOM 2445 N N . ILE A 1 304 ? -9.437 -0.610 16.765 1.00 95.69 304 ILE A N 1
ATOM 2446 C CA . ILE A 1 304 ? -10.733 -0.994 16.176 1.00 95.69 304 ILE A CA 1
ATOM 2447 C C . ILE A 1 304 ? -11.090 -2.457 16.466 1.00 95.69 304 ILE A C 1
ATOM 2449 O O . ILE A 1 304 ? -12.231 -2.860 16.259 1.00 95.69 304 ILE A O 1
ATOM 2453 N N . GLN A 1 305 ? -10.121 -3.243 16.937 1.00 90.75 305 GLN A N 1
ATOM 2454 C CA . GLN A 1 305 ? -10.314 -4.574 17.498 1.00 90.75 305 GLN A CA 1
ATOM 2455 C C . GLN A 1 305 ? -9.161 -4.872 18.456 1.00 90.75 305 GLN A C 1
ATOM 2457 O O . GLN A 1 305 ? -8.001 -4.755 18.065 1.00 90.75 305 GLN A O 1
ATOM 2462 N N . ASP A 1 306 ? -9.488 -5.324 19.661 1.00 84.19 306 ASP A N 1
ATOM 2463 C CA . ASP A 1 306 ? -8.547 -5.873 20.631 1.00 84.19 306 ASP A CA 1
ATOM 2464 C C . ASP A 1 306 ? -9.030 -7.262 21.039 1.00 84.19 306 ASP A C 1
ATOM 2466 O O . ASP A 1 306 ? -10.189 -7.436 21.401 1.00 84.19 306 ASP A O 1
ATOM 2470 N N . ASN A 1 307 ? -8.157 -8.263 20.926 1.00 76.81 307 ASN A N 1
ATOM 2471 C CA . ASN A 1 307 ? -8.449 -9.633 21.356 1.00 76.81 307 ASN A CA 1
ATOM 2472 C C . ASN A 1 307 ? -7.696 -9.992 22.652 1.00 76.81 307 ASN A C 1
ATOM 2474 O O . ASN A 1 307 ? -7.577 -11.175 22.978 1.00 76.81 307 ASN A O 1
ATOM 2478 N N . ASP A 1 308 ? -7.173 -8.995 23.377 1.00 57.16 308 ASP A N 1
ATOM 2479 C CA . ASP A 1 308 ? -6.441 -9.195 24.637 1.00 57.16 308 ASP A CA 1
ATOM 2480 C C . ASP A 1 308 ? -7.335 -9.772 25.767 1.00 57.16 308 ASP A C 1
ATOM 2482 O O . ASP A 1 308 ? -6.806 -10.315 26.737 1.00 57.16 308 ASP A O 1
ATOM 2486 N N . ASP A 1 309 ? -8.663 -9.811 25.591 1.00 43.94 309 ASP A N 1
ATOM 2487 C CA . ASP A 1 309 ? -9.623 -10.404 26.541 1.00 43.94 309 ASP A CA 1
ATOM 2488 C C . ASP A 1 309 ? -9.580 -11.947 26.626 1.00 43.94 309 ASP A C 1
ATOM 2490 O O . ASP A 1 309 ? -10.170 -12.543 27.524 1.00 43.94 309 ASP A O 1
ATOM 2494 N N . LEU A 1 310 ? -8.863 -12.640 25.730 1.00 42.34 310 LEU A N 1
ATOM 2495 C CA . LEU A 1 310 ? -8.809 -14.114 25.714 1.00 42.34 310 LEU A CA 1
ATOM 2496 C C . LEU A 1 310 ? -7.749 -14.735 26.641 1.00 42.34 310 LEU A C 1
ATOM 2498 O O . LEU A 1 310 ? -7.559 -15.949 26.607 1.00 42.34 310 LEU A O 1
ATOM 2502 N N . LYS A 1 311 ? -7.052 -13.940 27.462 1.00 40.66 311 LYS A N 1
ATOM 2503 C CA . LYS A 1 311 ? -6.067 -14.459 28.433 1.00 40.66 311 LYS A CA 1
ATOM 2504 C C . LYS A 1 311 ? -6.579 -14.595 29.866 1.00 40.66 311 LYS A C 1
ATOM 2506 O O . LYS A 1 311 ? -5.890 -15.211 30.663 1.00 40.66 311 LYS A O 1
ATOM 2511 N N . GLN A 1 312 ? -7.757 -14.067 30.198 1.00 33.56 312 GLN A N 1
ATOM 2512 C CA . GLN A 1 312 ? -8.292 -14.136 31.569 1.00 33.56 312 GLN A CA 1
ATOM 2513 C C . GLN A 1 312 ? -9.321 -15.256 31.792 1.00 33.56 312 GLN A C 1
ATOM 2515 O O . GLN A 1 312 ? -9.871 -15.355 32.877 1.00 33.56 312 GLN A O 1
ATOM 2520 N N . GLN A 1 313 ? -9.582 -16.117 30.800 1.00 33.31 313 GLN A N 1
ATOM 2521 C CA . GLN A 1 313 ? -10.560 -17.216 30.918 1.00 33.31 313 GLN A CA 1
ATOM 2522 C C . GLN A 1 313 ? -9.944 -18.622 30.840 1.00 33.31 313 GLN A C 1
ATOM 2524 O O . GLN A 1 313 ? -10.665 -19.597 30.658 1.00 33.31 313 GLN A O 1
ATOM 2529 N N . THR A 1 314 ? -8.619 -18.748 30.947 1.00 34.69 314 THR A N 1
ATOM 2530 C CA . THR A 1 314 ? -7.938 -20.060 30.962 1.00 34.69 314 THR A CA 1
ATOM 2531 C C . THR A 1 314 ? -7.157 -20.349 32.241 1.00 34.69 314 THR A C 1
ATOM 2533 O O . THR A 1 314 ? -6.533 -21.401 32.308 1.00 34.69 314 THR A O 1
ATOM 2536 N N . ASP A 1 315 ? -7.232 -19.464 33.240 1.00 35.34 315 ASP A N 1
ATOM 2537 C CA . ASP A 1 315 ? -6.554 -19.618 34.537 1.00 35.34 315 ASP A CA 1
ATOM 2538 C C . ASP A 1 315 ? -7.548 -19.668 35.727 1.00 35.34 315 ASP A C 1
ATOM 2540 O O . ASP A 1 315 ? -7.196 -19.275 36.837 1.00 35.34 315 ASP A O 1
ATOM 2544 N N . GLU A 1 316 ? -8.772 -20.172 35.511 1.00 32.16 316 GLU A N 1
ATOM 2545 C CA . GLU A 1 316 ? -9.700 -20.609 36.579 1.00 32.16 316 GLU A CA 1
ATOM 2546 C C . GLU A 1 316 ? -10.192 -22.042 36.343 1.00 32.16 316 GLU A C 1
ATOM 2548 O O . GLU A 1 316 ? -10.607 -22.351 35.199 1.00 32.16 316 GLU A O 1
#

Foldseek 3Di:
DVVVVVVVVVVVVVVVVVVLVVLLVVFCQPPLEAEPVNCVSRPCPDPLLVVLLVVLVVQVDFDLVLLLVQLVVQLVVVCVVCVVVVNPDSDKFFKKKKFFWPDWFPRADWYKYWDFFPDFQADQPPLPFAEEEEEQDDQVVVVVLCVVVVRNNDPYYYYLLRQQVCLVVDDDLVLVVVQVVGPAYAYEQVDRQVVSQVSNPHPPSADDLQGHHHYFHQPPDDSVVNVVRVVSRRSTWIWIDDTTGMTMIRQHISPVDDSVSSSRSNVSCVSVVSSSSCSNHPDNDVTDTQFMWMHTPPGDTDTSDHPPVVPPPPPD

pLDDT: mean 83.09, std 14.04, range [32.16, 98.06]

Radius of gyration: 21.56 Å; Cα contacts (8 Å, |Δi|>4): 501; chains: 1; bounding box: 45×69×72 Å

Nearest PDB structures (foldseek):
  8euy-assembly1_K  TM=7.375E-01  e=1.142E-15  Schizosaccharomyces pombe
  8pvk-assembly1_CB  TM=7.856E-01  e=1.470E-13  Thermochaetoides thermophila DSM 1495
  5ydu-assembly2_B  TM=7.499E-01  e=3.130E-12  Saccharomyces cerevisiae S288C
  6zqc-assembly1_UZ  TM=6.827E-01  e=7.696E-12  Saccharomyces cerevisiae S288C
  5ydu-assembly1_A  TM=6.969E-01  e=6.278E-11  Saccharomyces cerevisiae S288C

Solvent-accessible surface area (backbone atoms only — not comparable to full-atom values): 17562 Å² total; per-residue (Å²): 109,72,70,59,54,54,52,51,55,52,51,50,53,51,50,51,51,50,51,50,49,49,58,49,69,57,54,60,84,81,50,74,55,41,38,53,70,54,38,56,77,50,44,63,78,30,71,69,42,47,54,42,44,56,52,45,64,73,69,60,77,74,49,69,67,54,43,44,51,53,53,49,53,50,41,54,48,49,55,51,53,36,50,76,70,73,41,86,68,86,72,67,46,50,35,32,40,37,43,30,40,68,51,58,38,77,30,92,56,77,24,48,28,44,41,72,44,90,57,57,78,45,51,60,88,76,57,80,25,39,26,35,39,36,34,83,68,70,46,65,62,56,51,51,42,32,60,79,65,66,41,70,13,59,72,44,68,37,32,65,66,54,56,28,50,59,38,71,76,42,94,66,66,38,52,56,48,54,67,68,68,31,80,41,42,35,26,32,58,89,54,51,68,70,56,52,26,55,65,56,77,32,90,64,59,56,58,43,68,88,48,51,64,45,65,38,85,56,85,91,55,55,64,69,56,41,51,49,51,54,53,56,50,32,34,34,31,57,36,52,45,42,59,45,30,80,39,37,30,62,42,33,43,55,62,88,39,55,72,70,51,38,46,52,15,45,55,52,45,51,54,52,50,52,40,49,59,53,61,51,28,87,66,83,59,93,66,41,68,36,34,32,29,40,24,43,86,84,53,74,74,42,78,55,41,76,50,73,76,74,69,78,77,77,83,121